Protein 8KA6 (pdb70)

Radius of gyration: 19.2 Å; Cα contacts (8 Å, |Δi|>4): 353; chains: 2; bounding box: 36×62×46 Å

B-factor: mean 77.2, std 19.08, range [39.69, 149.1]

Secondary structure (DSSP, 8-state):
-HHHHHHHHHHHHH-HHHHHHHHHHHHHHHTTTT-HHHHHHHHHHHHHHHHHHHHHHHHHHSGGG--HHHHHHHHHHHS-----TT--HHHHHHHHHHHHHHHHHHHHHHHHHTT-S-HHHHHHHHHHHHHHHHHHHHHHHHH-/-HHHHHHHHHHHH-HHHHHHHHHHHHHHHGGGT-HHHHHHHHHHHHHHHHHHHHHHHHHH-GGGGG-HHHHHHHHHHHHSSS----TTS-HHHHHHHHHHHHHHHHHHHHHHHHHTT-S-HHHHHHHHHHHHHHHHHHHHHHHHHHT-

Sequence (292 aa):
KEELEKLAKELSKVWPELGKLVEEVIKLIEGRSKDPKAAVEGLIETMRRAADLLIEKVLELNPALKDPARTAALVERLLAGEIPSFLSEAGRVLAEAAVAMREAADRLRAELAAGNEDLSAAADEALAVFVEAVRRVAAALLEHEELEKLAKELSKVWPELGKLVEEVIKLIEGRSKDPKAAVEGLIETMRRAADLLIEKVLELNPALKDDPARTAALVERLLAGTGEIPSFLSEAGRVLAEAAVAMREAADRLRAELAAGNEDLSAAADEALAVFVEAVRRVAAALLEHHH

Foldseek 3Di:
DVLLVVLLVLCVVQPNVVSVLSVQLVVLVVCCVVPVLVSLVSLLVSLLVLLVVLLVVQCVQVVVCPVVVVVVVVLVVLLDDDDDPSRDPLSNLSSVLSNLSNVLSVQLVVCSVVVPPPNVVSVVVSVVSNSVSSVSNSVSSVVD/DLLVVLLVLCCPLPNVLSVLSVQLVVLVVCCVVPVLVSLVSLLVSLLVSLVVLQVVLCVQVVVCVVDVVVVVVVVVCCLDPNNDQDPPGDPLSSLSSVLSSLSNVLSVQLVVCSVVPVVPSVVSVVVSVVSNSVSSVSNSVSSVVVVD

Structure (mmCIF, N/CA/C/O backbone):
data_8KA6
#
_entry.id   8KA6
#
_cell.length_a   31.800
_cell.length_b   89.785
_cell.length_c   93.016
_cell.angle_alpha   90.00
_cell.angle_beta   90.00
_cell.angle_gamma   90.00
#
_symmetry.space_group_name_H-M   'P 21 21 21'
#
loop_
_entity.id
_entity.type
_entity.pdbx_description
1 polymer 'De novo design protein -NA7'
2 water water
#
loop_
_atom_site.group_PDB
_atom_site.id
_atom_site.type_symbol
_atom_site.label_atom_id
_atom_site.label_alt_id
_atom_site.label_comp_id
_atom_site.label_asym_id
_atom_site.label_entity_id
_atom_site.label_seq_id
_atom_site.pdbx_PDB_ins_code
_atom_site.Cartn_x
_atom_site.Cartn_y
_atom_site.Cartn_z
_atom_site.occupancy
_atom_site.B_iso_or_equiv
_atom_site.auth_seq_id
_atom_site.auth_comp_id
_atom_site.auth_asym_id
_atom_site.auth_atom_id
_atom_site.pdbx_PDB_model_num
ATOM 1 N N . LYS A 1 2 ? -11.973 -16.236 -3.218 1.00 86.59 1 LYS A N 1
ATOM 2 C CA . LYS A 1 2 ? -13.426 -16.197 -3.097 1.00 87.41 1 LYS A CA 1
ATOM 3 C C . LYS A 1 2 ? -13.986 -17.560 -2.709 1.00 87.72 1 LYS A C 1
ATOM 4 O O . LYS A 1 2 ? -14.630 -17.702 -1.669 1.00 88.95 1 LYS A O 1
ATOM 10 N N . GLU A 1 3 ? -13.745 -18.562 -3.558 1.00 91.66 2 GLU A N 1
ATOM 11 C CA . GLU A 1 3 ? -14.208 -19.911 -3.250 1.00 89.66 2 GLU A CA 1
ATOM 12 C C . GLU A 1 3 ? -13.503 -20.467 -2.020 1.00 94.42 2 GLU A C 1
ATOM 13 O O . GLU A 1 3 ? -14.100 -21.219 -1.241 1.00 84.87 2 GLU A O 1
ATOM 15 N N . GLU A 1 4 ? -12.232 -20.104 -1.825 1.00 104.43 3 GLU A N 1
ATOM 16 C CA . GLU A 1 4 ? -11.504 -20.568 -0.649 1.00 94.91 3 GLU A CA 1
ATOM 17 C C . GLU A 1 4 ? -12.016 -19.888 0.616 1.00 87.14 3 GLU A C 1
ATOM 18 O O . GLU A 1 4 ? -12.082 -20.513 1.681 1.00 91.52 3 GLU A O 1
ATOM 24 N N . LEU A 1 5 ? -12.388 -18.608 0.517 1.00 85.42 4 LEU A N 1
ATOM 25 C CA . LEU A 1 5 ? -12.898 -17.894 1.684 1.00 83.80 4 LEU A CA 1
ATOM 26 C C . LEU A 1 5 ? -14.256 -18.434 2.116 1.00 85.93 4 LEU A C 1
ATOM 27 O O . LEU A 1 5 ? -14.532 -18.540 3.317 1.00 81.22 4 LEU A O 1
ATOM 32 N N . GLU A 1 6 ? -15.118 -18.778 1.156 1.00 83.56 5 GLU A N 1
ATOM 33 C CA . GLU A 1 6 ? -16.402 -19.376 1.507 1.00 86.14 5 GLU A CA 1
ATOM 34 C C . GLU A 1 6 ? -16.220 -20.724 2.189 1.00 86.16 5 GLU A C 1
ATOM 35 O O . GLU A 1 6 ? -17.018 -21.095 3.057 1.00 84.91 5 GLU A O 1
ATOM 41 N N . LYS A 1 7 ? -15.175 -21.465 1.815 1.00 85.66 6 LYS A N 1
ATOM 42 C CA . LYS A 1 7 ? -14.893 -22.734 2.477 1.00 86.76 6 LYS A CA 1
ATOM 43 C C . LYS A 1 7 ? -14.366 -22.509 3.888 1.00 86.78 6 LYS A C 1
ATOM 44 O O . LYS A 1 7 ? -14.702 -23.259 4.811 1.00 87.04 6 LYS A O 1
ATOM 50 N N . LEU A 1 8 ? -13.540 -21.477 4.074 1.00 86.57 7 LEU A N 1
ATOM 51 C CA . LEU A 1 8 ? -12.983 -21.200 5.394 1.00 84.60 7 LEU A CA 1
ATOM 52 C C . LEU A 1 8 ? -14.049 -20.679 6.348 1.00 87.14 7 LEU A C 1
ATOM 53 O O . LEU A 1 8 ? -14.022 -20.988 7.546 1.00 89.62 7 LEU A O 1
ATOM 58 N N . ALA A 1 9 ? -14.992 -19.884 5.838 1.00 88.24 8 ALA A N 1
ATOM 59 C CA . ALA A 1 9 ? -16.043 -19.344 6.693 1.00 88.22 8 ALA A CA 1
ATOM 60 C C . ALA A 1 9 ? -16.935 -20.445 7.248 1.00 92.27 8 ALA A C 1
ATOM 61 O O . ALA A 1 9 ? -17.451 -20.321 8.365 1.00 92.42 8 ALA A O 1
ATOM 63 N N . LYS A 1 10 ? -17.130 -21.527 6.491 1.00 89.58 9 LYS A N 1
ATOM 64 C CA . LYS A 1 10 ? -17.922 -22.641 7.000 1.00 89.79 9 LYS A CA 1
ATOM 65 C C . LYS A 1 10 ? -17.168 -23.396 8.088 1.00 90.21 9 LYS A C 1
ATOM 66 O O . LYS A 1 10 ? -17.770 -23.855 9.065 1.00 90.70 9 LYS A O 1
ATOM 68 N N . GLU A 1 11 ? -15.848 -23.529 7.936 1.00 87.24 10 GLU A N 1
ATOM 69 C CA . GLU A 1 11 ? -15.046 -24.195 8.957 1.00 89.58 10 GLU A CA 1
ATOM 70 C C . GLU A 1 11 ? -14.953 -23.353 10.223 1.00 91.68 10 GLU A C 1
ATOM 71 O O . GLU A 1 11 ? -15.057 -23.881 11.337 1.00 87.63 10 GLU A O 1
ATOM 77 N N . LEU A 1 12 ? -14.750 -22.043 10.073 1.00 89.52 11 LEU A N 1
ATOM 78 C CA . LEU A 1 12 ? -14.645 -21.168 11.233 1.00 85.24 11 LEU A CA 1
ATOM 79 C C . LEU A 1 12 ? -15.973 -21.001 11.954 1.00 86.86 11 LEU A C 1
ATOM 80 O O . LEU A 1 12 ? -15.977 -20.639 13.134 1.00 86.36 11 LEU A O 1
ATOM 85 N N . SER A 1 13 ? -17.097 -21.260 11.280 1.00 87.74 12 SER A N 1
ATOM 86 C CA . SER A 1 13 ? -18.396 -21.115 11.930 1.00 92.05 12 SER A CA 1
ATOM 87 C C . SER A 1 13 ? -18.529 -22.036 13.137 1.00 96.56 12 SER A C 1
ATOM 88 O O . SER A 1 13 ? -19.278 -21.728 14.072 1.00 96.52 12 SER A O 1
ATOM 90 N N . LYS A 1 14 ? -17.811 -23.161 13.143 1.00 104.71 13 LYS A N 1
ATOM 91 C CA . LYS A 1 14 ? -17.801 -24.074 14.277 1.00 97.58 13 LYS A CA 1
ATOM 92 C C . LYS A 1 14 ? -16.507 -24.035 15.076 1.00 97.99 13 LYS A C 1
ATOM 93 O O . LYS A 1 14 ? -16.474 -24.563 16.192 1.00 105.04 13 LYS A O 1
ATOM 99 N N . VAL A 1 15 ? -15.449 -23.433 14.543 1.00 93.86 14 VAL A N 1
ATOM 100 C CA . VAL A 1 15 ? -14.150 -23.384 15.208 1.00 90.89 14 VAL A CA 1
ATOM 101 C C . VAL A 1 15 ? -13.916 -22.035 15.874 1.00 87.25 14 VAL A C 1
ATOM 102 O O . VAL A 1 15 ? -13.505 -21.968 17.033 1.00 89.31 14 VAL A O 1
ATOM 106 N N . TRP A 1 16 ? -14.172 -20.948 15.151 1.00 84.33 15 TRP A N 1
ATOM 107 C CA . TRP A 1 16 ? -13.996 -19.595 15.681 1.00 79.09 15 TRP A CA 1
ATOM 108 C C . TRP A 1 16 ? -14.970 -18.675 14.964 1.00 77.74 15 TRP A C 1
ATOM 109 O O . TRP A 1 16 ? -14.602 -17.950 14.030 1.00 73.15 15 TRP A O 1
ATOM 120 N N . PRO A 1 17 ? -16.243 -18.688 15.370 1.00 77.73 16 PRO A N 1
ATOM 121 C CA . PRO A 1 17 ? -17.266 -17.917 14.643 1.00 76.91 16 PRO A CA 1
ATOM 122 C C . PRO A 1 17 ? -17.016 -16.420 14.610 1.00 73.66 16 PRO A C 1
ATOM 123 O O . PRO A 1 17 ? -17.527 -15.749 13.706 1.00 71.51 16 PRO A O 1
ATOM 127 N N . GLU A 1 18 ? -16.264 -15.866 15.564 1.00 73.20 17 GLU A N 1
ATOM 128 C CA . GLU A 1 18 ? -15.929 -14.446 15.491 1.00 69.39 17 GLU A CA 1
ATOM 129 C C . GLU A 1 18 ? -15.072 -14.157 14.265 1.00 70.81 17 GLU A C 1
ATOM 130 O O . GLU A 1 18 ? -15.326 -13.200 13.524 1.00 68.41 17 GLU A O 1
ATOM 136 N N . LEU A 1 19 ? -14.052 -14.986 14.029 1.00 70.36 18 LEU A N 1
ATOM 137 C CA . LEU A 1 19 ? -13.226 -14.818 12.839 1.00 67.50 18 LEU A CA 1
ATOM 138 C C . LEU A 1 19 ? -13.981 -15.210 11.576 1.00 69.72 18 LEU A C 1
ATOM 139 O O . LEU A 1 19 ? -13.725 -14.649 10.504 1.00 68.44 18 LEU A O 1
ATOM 144 N N . GLY A 1 20 ? -14.914 -16.159 11.680 1.00 71.04 19 GLY A N 1
ATOM 145 C CA . GLY A 1 20 ? -15.704 -16.536 10.520 1.00 74.56 19 GLY A CA 1
ATOM 146 C C . GLY A 1 20 ? -16.557 -15.396 9.998 1.00 76.85 19 GLY A C 1
ATOM 147 O O . GLY A 1 20 ? -16.752 -15.257 8.788 1.00 76.31 19 GLY A O 1
ATOM 148 N N . LYS A 1 21 ? -17.076 -14.562 10.903 1.00 73.39 20 LYS A N 1
ATOM 149 C CA . LYS A 1 21 ? -17.838 -13.395 10.474 1.00 74.57 20 LYS A CA 1
ATOM 150 C C . LYS A 1 21 ? -16.951 -12.377 9.771 1.00 77.76 20 LYS A C 1
ATOM 151 O O . LYS A 1 21 ? -17.424 -11.643 8.896 1.00 81.21 20 LYS A O 1
ATOM 153 N N . LEU A 1 22 ? -15.667 -12.317 10.136 1.00 72.22 21 LEU A N 1
ATOM 154 C CA . LEU A 1 22 ? -14.741 -11.434 9.434 1.00 71.75 21 LEU A CA 1
ATOM 155 C C . LEU A 1 22 ? -14.438 -11.955 8.035 1.00 70.39 21 LEU A C 1
ATOM 156 O O . LEU A 1 22 ? -14.269 -11.167 7.097 1.00 68.06 21 LEU A O 1
ATOM 161 N N . VAL A 1 23 ? -14.357 -13.278 7.876 1.00 72.10 22 VAL A N 1
ATOM 162 C CA . VAL A 1 23 ? -14.180 -13.853 6.546 1.00 71.98 22 VAL A CA 1
ATOM 163 C C . VAL A 1 23 ? -15.388 -13.540 5.673 1.00 75.80 22 VAL A C 1
ATOM 164 O O . VAL A 1 23 ? -15.251 -13.219 4.487 1.00 74.20 22 VAL A O 1
ATOM 168 N N . GLU A 1 24 ? -16.590 -13.613 6.252 1.00 75.90 23 GLU A N 1
ATOM 169 C CA . GLU A 1 24 ? -17.795 -13.260 5.507 1.00 78.61 23 GLU A CA 1
ATOM 170 C C . GLU A 1 24 ? -17.822 -11.779 5.151 1.00 73.63 23 GLU A C 1
ATOM 171 O O . GLU A 1 24 ? -18.426 -11.398 4.143 1.00 74.86 23 GLU A O 1
ATOM 177 N N . GLU A 1 25 ? -17.180 -10.932 5.962 1.00 74.03 24 GLU A N 1
ATOM 178 C CA . GLU A 1 25 ? -17.077 -9.517 5.619 1.00 71.82 24 GLU A CA 1
ATOM 179 C C . GLU A 1 25 ? -16.248 -9.317 4.358 1.00 69.58 24 GLU A C 1
ATOM 180 O O . GLU A 1 25 ? -16.615 -8.526 3.482 1.00 69.40 24 GLU A O 1
ATOM 186 N N . VAL A 1 26 ? -15.121 -10.026 4.250 1.00 69.29 25 VAL A N 1
ATOM 187 C CA . VAL A 1 26 ? -14.284 -9.919 3.060 1.00 70.28 25 VAL A CA 1
ATOM 188 C C . VAL A 1 26 ? -15.014 -10.472 1.842 1.00 71.86 25 VAL A C 1
ATOM 189 O O . VAL A 1 26 ? -14.882 -9.948 0.730 1.00 72.35 25 VAL A O 1
ATOM 193 N N . ILE A 1 27 ? -15.799 -11.535 2.033 1.00 71.53 26 ILE A N 1
ATOM 194 C CA . ILE A 1 27 ? -16.579 -12.095 0.933 1.00 73.71 26 ILE A CA 1
ATOM 195 C C . ILE A 1 27 ? -17.601 -11.080 0.435 1.00 72.28 26 ILE A C 1
ATOM 196 O O . ILE A 1 27 ? -17.841 -10.958 -0.772 1.00 77.40 26 ILE A O 1
ATOM 201 N N . LYS A 1 28 ? -18.208 -10.326 1.356 1.00 71.53 27 LYS A N 1
ATOM 202 C CA . LYS A 1 28 ? -19.144 -9.280 0.955 1.00 74.63 27 LYS A CA 1
ATOM 203 C C . LYS A 1 28 ? -18.436 -8.170 0.187 1.00 74.68 27 LYS A C 1
ATOM 204 O O . LYS A 1 28 ? -18.970 -7.652 -0.801 1.00 74.52 27 LYS A O 1
ATOM 210 N N . LEU A 1 29 ? -17.236 -7.787 0.632 1.00 74.44 28 LEU A N 1
ATOM 211 C CA . LEU A 1 29 ? -16.482 -6.749 -0.064 1.00 74.04 28 LEU A CA 1
ATOM 212 C C . LEU A 1 29 ? -16.101 -7.196 -1.468 1.00 75.76 28 LEU A C 1
ATOM 213 O O . LEU A 1 29 ? -16.094 -6.390 -2.405 1.00 78.12 28 LEU A O 1
ATOM 218 N N . ILE A 1 30 ? -15.778 -8.479 -1.629 1.00 74.50 29 ILE A N 1
ATOM 219 C CA . ILE A 1 30 ? -15.474 -9.014 -2.952 1.00 75.92 29 ILE A CA 1
ATOM 220 C C . ILE A 1 30 ? -16.736 -9.079 -3.804 1.00 78.15 29 ILE A C 1
ATOM 221 O O . ILE A 1 30 ? -16.705 -8.795 -5.007 1.00 78.01 29 ILE A O 1
ATOM 226 N N . GLU A 1 31 ? -17.870 -9.435 -3.192 1.00 76.51 30 GLU A N 1
ATOM 227 C CA . GLU A 1 31 ? -19.114 -9.559 -3.946 1.00 76.24 30 GLU A CA 1
ATOM 228 C C . GLU A 1 31 ? -19.591 -8.217 -4.490 1.00 78.99 30 GLU A C 1
ATOM 229 O O . GLU A 1 31 ? -20.286 -8.180 -5.512 1.00 87.17 30 GLU A O 1
ATOM 231 N N . GLY A 1 32 ? -19.235 -7.115 -3.832 1.00 79.85 31 GLY A N 1
ATOM 232 C CA . GLY A 1 32 ? -19.602 -5.795 -4.309 1.00 83.74 31 GLY A CA 1
ATOM 233 C C . GLY A 1 32 ? -18.414 -5.014 -4.834 1.00 85.85 31 GLY A C 1
ATOM 234 O O . GLY A 1 32 ? -18.435 -3.780 -4.874 1.00 89.59 31 GLY A O 1
ATOM 235 N N . ARG A 1 33 ? -17.369 -5.737 -5.244 1.00 84.11 32 ARG A N 1
ATOM 236 C CA . ARG A 1 33 ? -16.147 -5.091 -5.714 1.00 87.79 32 ARG A CA 1
ATOM 237 C C . ARG A 1 33 ? -16.388 -4.306 -6.997 1.00 93.60 32 ARG A C 1
ATOM 238 O O . ARG A 1 33 ? -15.827 -3.220 -7.184 1.00 94.27 32 ARG A O 1
ATOM 246 N N . SER A 1 34 ? -17.223 -4.839 -7.892 1.00 92.61 33 SER A N 1
ATOM 247 C CA . SER A 1 34 ? -17.442 -4.194 -9.182 1.00 97.06 33 SER A CA 1
ATOM 248 C C . SER A 1 34 ? -18.205 -2.882 -9.041 1.00 101.31 33 SER A C 1
ATOM 249 O O . SER A 1 34 ? -18.064 -1.993 -9.887 1.00 103.61 33 SER A O 1
ATOM 252 N N . LYS A 1 35 ? -19.016 -2.745 -7.989 1.00 109.73 34 LYS A N 1
ATOM 253 C CA . LYS A 1 35 ? -19.756 -1.504 -7.783 1.00 104.71 34 LYS A CA 1
ATOM 254 C C . LYS A 1 35 ? -18.815 -0.345 -7.477 1.00 107.86 34 LYS A C 1
ATOM 255 O O . LYS A 1 35 ? -18.997 0.764 -7.991 1.00 114.47 34 LYS A O 1
ATOM 257 N N . ASP A 1 36 ? -17.808 -0.584 -6.642 1.00 99.60 35 ASP A N 1
ATOM 258 C CA . ASP A 1 36 ? -16.814 0.425 -6.304 1.00 94.58 35 ASP A CA 1
ATOM 259 C C . ASP A 1 36 ? -15.547 -0.270 -5.821 1.00 91.47 35 ASP A C 1
ATOM 260 O O . ASP A 1 36 ? -15.487 -0.726 -4.672 1.00 87.20 35 ASP A O 1
ATOM 265 N N . PRO A 1 37 ? -14.514 -0.366 -6.663 1.00 91.28 36 PRO A N 1
ATOM 266 C CA . PRO A 1 37 ? -13.293 -1.066 -6.241 1.00 89.94 36 PRO A CA 1
ATOM 267 C C . PRO A 1 37 ? -12.452 -0.278 -5.253 1.00 83.18 36 PRO A C 1
ATOM 268 O O . PRO A 1 37 ? -11.646 -0.881 -4.535 1.00 71.71 36 PRO A O 1
ATOM 272 N N . LYS A 1 38 ? -12.613 1.044 -5.190 1.00 83.63 37 LYS A N 1
ATOM 273 C CA . LYS A 1 38 ? -11.878 1.830 -4.206 1.00 82.27 37 LYS A CA 1
ATOM 274 C C . LYS A 1 38 ? -12.461 1.639 -2.810 1.00 80.26 37 LYS A C 1
ATOM 275 O O . LYS A 1 38 ? -11.719 1.568 -1.824 1.00 77.61 37 LYS A O 1
ATOM 281 N N . ALA A 1 39 ? -13.789 1.536 -2.711 1.00 81.50 38 ALA A N 1
ATOM 282 C CA . ALA A 1 39 ? -14.414 1.257 -1.423 1.00 80.20 38 ALA A CA 1
ATOM 283 C C . ALA A 1 39 ? -14.158 -0.175 -0.973 1.00 75.51 38 ALA A C 1
ATOM 284 O O . ALA A 1 39 ? -14.088 -0.441 0.232 1.00 70.25 38 ALA A O 1
ATOM 286 N N . ALA A 1 40 ? -14.015 -1.107 -1.918 1.00 74.67 39 ALA A N 1
ATOM 287 C CA . ALA A 1 40 ? -13.713 -2.485 -1.546 1.00 75.96 39 ALA A CA 1
ATOM 288 C C . ALA A 1 40 ? -12.298 -2.607 -0.993 1.00 71.79 39 ALA A C 1
ATOM 289 O O . ALA A 1 40 ? -12.053 -3.392 -0.069 1.00 66.74 39 ALA A O 1
ATOM 291 N N . VAL A 1 41 ? -11.356 -1.838 -1.541 1.00 72.19 40 VAL A N 1
ATOM 292 C CA . VAL A 1 41 ? -9.989 -1.859 -1.029 1.00 68.96 40 VAL A CA 1
ATOM 293 C C . VAL A 1 41 ? -9.938 -1.262 0.372 1.00 67.60 40 VAL A C 1
ATOM 294 O O . VAL A 1 41 ? -9.313 -1.822 1.280 1.00 58.05 40 VAL A O 1
ATOM 298 N N . GLU A 1 42 ? -10.600 -0.118 0.569 1.00 65.77 41 GLU A N 1
ATOM 299 C CA . GLU A 1 42 ? -10.635 0.495 1.894 1.00 68.19 41 GLU A CA 1
ATOM 300 C C . GLU A 1 42 ? -11.318 -0.417 2.904 1.00 64.55 41 GLU A C 1
ATOM 301 O O . GLU A 1 42 ? -10.870 -0.532 4.051 1.00 63.61 41 GLU A O 1
ATOM 307 N N . GLY A 1 43 ? -12.406 -1.075 2.497 1.00 61.32 42 GLY A N 1
ATOM 308 C CA . GLY A 1 43 ? -13.069 -2.010 3.388 1.00 64.82 42 GLY A CA 1
ATOM 309 C C . GLY A 1 43 ? -12.219 -3.219 3.717 1.00 63.97 42 GLY A C 1
ATOM 310 O O . GLY A 1 43 ? -12.306 -3.761 4.822 1.00 57.96 42 GLY A O 1
ATOM 311 N N . LEU A 1 44 ? -11.391 -3.660 2.768 1.00 60.90 43 LEU A N 1
ATOM 312 C CA . LEU A 1 44 ? -10.497 -4.782 3.032 1.00 61.22 43 LEU A CA 1
ATOM 313 C C . LEU A 1 44 ? -9.403 -4.392 4.017 1.00 54.97 43 LEU A C 1
ATOM 314 O O . LEU A 1 44 ? -8.999 -5.202 4.859 1.00 51.39 43 LEU A O 1
ATOM 319 N N . ILE A 1 45 ? -8.915 -3.153 3.928 1.00 52.09 44 ILE A N 1
ATOM 320 C CA . ILE A 1 45 ? -7.906 -2.677 4.870 1.00 59.38 44 ILE A CA 1
ATOM 321 C C . ILE A 1 45 ? -8.475 -2.639 6.283 1.00 53.80 44 ILE A C 1
ATOM 322 O O . ILE A 1 45 ? -7.803 -3.020 7.249 1.00 56.35 44 ILE A O 1
ATOM 327 N N . GLU A 1 46 ? -9.722 -2.185 6.425 1.00 54.10 45 GLU A N 1
ATOM 328 C CA . GLU A 1 46 ? -10.354 -2.146 7.740 1.00 60.28 45 GLU A CA 1
ATOM 329 C C . GLU A 1 46 ? -10.511 -3.548 8.314 1.00 61.12 45 GLU A C 1
ATOM 330 O O . GLU A 1 46 ? -10.208 -3.789 9.489 1.00 55.46 45 GLU A O 1
ATOM 336 N N . THR A 1 47 ? -10.984 -4.490 7.495 1.00 56.12 46 THR A N 1
ATOM 337 C CA . THR A 1 47 ? -11.268 -5.829 8.001 1.00 57.40 46 THR A CA 1
ATOM 338 C C . THR A 1 47 ? -9.987 -6.558 8.391 1.00 56.24 46 THR A C 1
ATOM 339 O O . THR A 1 47 ? -9.946 -7.238 9.423 1.00 56.37 46 THR A O 1
ATOM 343 N N . MET A 1 48 ? -8.927 -6.421 7.589 1.00 51.13 47 MET A N 1
ATOM 344 C CA . MET A 1 48 ? -7.671 -7.087 7.919 1.00 54.03 47 MET A CA 1
ATOM 345 C C . MET A 1 48 ? -7.048 -6.514 9.186 1.00 51.94 47 MET A C 1
ATOM 346 O O . MET A 1 48 ? -6.406 -7.248 9.947 1.00 53.91 47 MET A O 1
ATOM 351 N N . ARG A 1 49 ? -7.219 -5.213 9.428 1.00 50.90 48 ARG A N 1
ATOM 352 C CA . ARG A 1 49 ? -6.750 -4.633 10.682 1.00 55.94 48 ARG A CA 1
ATOM 353 C C . ARG A 1 49 ? -7.529 -5.197 11.863 1.00 55.64 48 ARG A C 1
ATOM 354 O O . ARG A 1 49 ? -6.939 -5.607 12.870 1.00 58.71 48 ARG A O 1
ATOM 362 N N . ARG A 1 50 ? -8.860 -5.231 11.754 1.00 55.92 49 ARG A N 1
ATOM 363 C CA . ARG A 1 50 ? -9.673 -5.800 12.823 1.00 59.14 49 ARG A CA 1
ATOM 364 C C . ARG A 1 50 ? -9.437 -7.297 12.971 1.00 61.17 49 ARG A C 1
ATOM 365 O O . ARG A 1 50 ? -9.535 -7.830 14.083 1.00 60.46 49 ARG A O 1
ATOM 373 N N . ALA A 1 51 ? -9.119 -7.989 11.875 1.00 54.67 50 ALA A N 1
ATOM 374 C CA . ALA A 1 51 ? -8.793 -9.407 11.976 1.00 58.06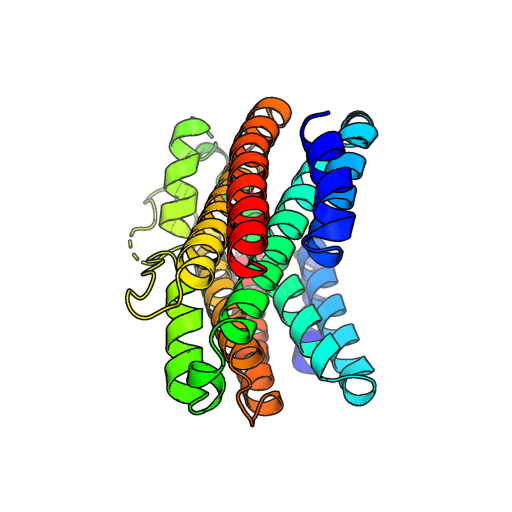 50 ALA A CA 1
ATOM 375 C C . ALA A 1 51 ? -7.473 -9.615 12.707 1.00 56.29 50 ALA A C 1
ATOM 376 O O . ALA A 1 51 ? -7.344 -10.544 13.513 1.00 54.04 50 ALA A O 1
ATOM 378 N N . ALA A 1 52 ? -6.484 -8.759 12.443 1.00 50.64 51 ALA A N 1
ATOM 379 C CA . ALA A 1 52 ? -5.214 -8.860 13.154 1.00 59.11 51 ALA A CA 1
ATOM 380 C C . ALA A 1 52 ? -5.385 -8.539 14.633 1.00 56.73 51 ALA A C 1
ATOM 381 O O . ALA A 1 52 ? -4.750 -9.166 15.489 1.00 60.82 51 ALA A O 1
ATOM 383 N N . ASP A 1 53 ? -6.241 -7.564 14.953 1.00 57.69 52 ASP A N 1
ATOM 384 C CA . ASP A 1 53 ? -6.538 -7.271 16.352 1.00 62.27 52 ASP A CA 1
ATOM 385 C C . ASP A 1 53 ? -7.267 -8.433 17.014 1.00 64.08 52 ASP A C 1
ATOM 386 O O . ASP A 1 53 ? -7.005 -8.754 18.179 1.00 55.71 52 ASP A O 1
ATOM 391 N N . LEU A 1 54 ? -8.184 -9.076 16.288 1.00 60.42 53 LEU A N 1
ATOM 392 C CA . LEU A 1 54 ? -8.891 -10.222 16.847 1.00 63.73 53 LEU A CA 1
ATOM 393 C C . LEU A 1 54 ? -7.947 -11.393 17.088 1.00 64.91 53 LEU A C 1
ATOM 394 O O . LEU A 1 54 ? -8.132 -12.151 18.048 1.00 66.62 53 LEU A O 1
ATOM 399 N N . LEU A 1 55 ? -6.930 -11.552 16.236 1.00 61.57 54 LEU A N 1
ATOM 400 C CA . LEU A 1 55 ? -5.977 -12.643 16.410 1.00 62.51 54 LEU A CA 1
ATOM 401 C C . LEU A 1 55 ? -5.120 -12.438 17.653 1.00 65.00 54 LEU A C 1
ATOM 402 O O . LEU A 1 55 ? -4.887 -13.385 18.413 1.00 66.28 54 LEU A O 1
ATOM 407 N N . ILE A 1 56 ? -4.640 -11.211 17.874 1.00 60.97 55 ILE A N 1
ATOM 408 C CA . ILE A 1 56 ? -3.839 -10.922 19.063 1.00 68.16 55 ILE A CA 1
ATOM 409 C C . ILE A 1 56 ? -4.655 -11.166 20.325 1.00 69.50 55 ILE A C 1
ATOM 410 O O . ILE A 1 56 ? -4.151 -11.714 21.314 1.00 69.33 55 ILE A O 1
ATOM 415 N N . GLU A 1 57 ? -5.929 -10.770 20.308 1.00 70.42 56 GLU A N 1
ATOM 416 C CA . GLU A 1 57 ? -6.800 -10.997 21.457 1.00 74.42 56 GLU A CA 1
ATOM 417 C C . GLU A 1 57 ? -6.930 -12.483 21.767 1.00 72.78 56 GLU A C 1
ATOM 418 O O . GLU A 1 57 ? -6.953 -12.882 22.938 1.00 73.64 56 GLU A O 1
ATOM 424 N N . LYS A 1 58 ? -7.013 -13.320 20.730 1.00 69.68 57 LYS A N 1
ATOM 425 C CA . LYS A 1 58 ? -7.150 -14.756 20.949 1.00 68.98 57 LYS A CA 1
ATOM 426 C C . LYS A 1 58 ? -5.864 -15.368 21.489 1.00 68.59 57 LYS A C 1
ATOM 427 O O . LYS A 1 58 ? -5.916 -16.352 22.236 1.00 69.19 57 LYS A O 1
ATOM 433 N N . VAL A 1 59 ? -4.709 -14.808 21.122 1.00 66.84 58 VAL A N 1
ATOM 434 C CA . VAL A 1 59 ? -3.439 -15.305 21.645 1.00 66.18 58 VAL A CA 1
ATOM 435 C C . VAL A 1 59 ? -3.374 -15.099 23.153 1.00 73.19 58 VAL A C 1
ATOM 436 O O . VAL A 1 59 ? -2.980 -15.997 23.906 1.00 72.94 58 VAL A O 1
ATOM 440 N N . LEU A 1 60 ? -3.764 -13.909 23.615 1.00 71.33 59 LEU A N 1
ATOM 441 C CA . LEU A 1 60 ? -3.787 -13.644 25.049 1.00 75.88 59 LEU A CA 1
ATOM 442 C C . LEU A 1 60 ? -4.838 -14.489 25.757 1.00 77.38 59 LEU A C 1
ATOM 443 O O . LEU A 1 60 ? -4.642 -14.880 26.913 1.00 76.54 59 LEU A O 1
ATOM 448 N N . GLU A 1 61 ? -5.952 -14.783 25.082 1.00 73.23 60 GLU A N 1
ATOM 449 C CA . GLU A 1 61 ? -6.974 -15.636 25.681 1.00 76.37 60 GLU A CA 1
ATOM 450 C C . GLU A 1 61 ? -6.487 -17.075 25.805 1.00 77.83 60 GLU A C 1
ATOM 451 O O . GLU A 1 61 ? -6.727 -17.731 26.824 1.00 82.62 60 GLU A O 1
ATOM 457 N N . LEU A 1 62 ? -5.799 -17.581 24.778 1.00 72.46 61 LEU A N 1
ATOM 458 C CA . LEU A 1 62 ? -5.238 -18.926 24.826 1.00 75.59 61 LEU A CA 1
ATOM 459 C C . LEU A 1 62 ? -4.046 -19.033 25.767 1.00 74.21 61 LEU A C 1
ATOM 460 O O . LEU A 1 62 ? -3.620 -20.152 26.072 1.00 76.73 61 LEU A O 1
ATOM 465 N N . ASN A 1 63 ? -3.500 -17.910 26.225 1.00 75.74 62 ASN A N 1
ATOM 466 C CA . ASN A 1 63 ? -2.409 -17.885 27.198 1.00 80.74 62 ASN A CA 1
ATOM 467 C C . ASN A 1 63 ? -2.814 -16.976 28.350 1.00 85.40 62 ASN A C 1
ATOM 468 O O . ASN A 1 63 ? -2.324 -15.846 28.474 1.00 85.62 62 ASN A O 1
ATOM 473 N N . PRO A 1 64 ? -3.717 -17.442 29.219 1.00 82.72 63 PRO A N 1
ATOM 474 C CA . PRO A 1 64 ? -4.269 -16.546 30.251 1.00 91.94 63 PRO A CA 1
ATOM 475 C C . PRO A 1 64 ? -3.237 -16.057 31.251 1.00 96.50 63 PRO A C 1
ATOM 476 O O . PRO A 1 64 ? -3.312 -14.906 31.698 1.00 98.72 63 PRO A O 1
ATOM 480 N N . ALA A 1 65 ? -2.270 -16.901 31.618 1.00 100.46 64 ALA A N 1
ATOM 481 C CA . ALA A 1 65 ? -1.286 -16.505 32.618 1.00 101.00 64 ALA A CA 1
ATOM 482 C C . ALA A 1 65 ? -0.388 -15.377 32.131 1.00 109.29 64 ALA A C 1
ATOM 483 O O . ALA A 1 65 ? 0.267 -14.722 32.950 1.00 111.77 64 ALA A O 1
ATOM 485 N N . LEU A 1 66 ? -0.436 -15.101 30.823 1.00 112.76 65 LEU A N 1
ATOM 486 C CA . LEU A 1 66 ? 0.358 -13.983 30.253 1.00 109.37 65 LEU A CA 1
ATOM 487 C C . LEU A 1 66 ? -0.378 -12.678 30.546 1.00 114.94 65 LEU A C 1
ATOM 488 O O . LEU A 1 66 ? 0.235 -11.604 30.396 1.00 116.10 65 LEU A O 1
ATOM 493 N N . LYS A 1 67 ? -1.640 -12.773 30.965 1.00 108.35 66 LYS A N 1
ATOM 494 C CA . LYS A 1 67 ? -2.407 -11.556 31.336 1.00 105.51 66 LYS A CA 1
ATOM 495 C C . LYS A 1 67 ? -2.292 -11.354 32.849 1.00 114.98 66 LYS A C 1
ATOM 496 O O . LYS A 1 67 ? -3.311 -11.006 33.480 1.00 111.14 66 LYS A O 1
ATOM 502 N N . ASP A 1 69 ? 0.597 -9.461 34.880 1.00 118.59 68 ASP A N 1
ATOM 503 C CA . ASP A 1 69 ? 0.913 -8.017 35.020 1.00 122.01 68 ASP A CA 1
ATOM 504 C C . ASP A 1 69 ? 0.406 -7.312 33.765 1.00 131.49 68 ASP A C 1
ATOM 505 O O . ASP A 1 69 ? 0.997 -7.531 32.694 1.00 130.31 68 ASP A O 1
ATOM 507 N N . PRO A 1 70 ? -0.650 -6.474 33.840 1.00 141.94 69 PRO A N 1
ATOM 508 C CA . PRO A 1 70 ? -1.232 -5.882 32.636 1.00 144.44 69 PRO A CA 1
ATOM 509 C C . PRO A 1 70 ? -0.319 -4.847 31.970 1.00 144.10 69 PRO A C 1
ATOM 510 O O . PRO A 1 70 ? -0.323 -4.760 30.759 1.00 136.83 69 PRO A O 1
ATOM 514 N N . ALA A 1 71 ? 0.435 -4.092 32.765 1.00 140.94 70 ALA A N 1
ATOM 515 C CA . ALA A 1 71 ? 1.279 -3.030 32.184 1.00 138.57 70 ALA A CA 1
ATOM 516 C C . ALA A 1 71 ? 2.494 -3.679 31.526 1.00 136.73 70 ALA A C 1
ATOM 517 O O . ALA A 1 71 ? 3.050 -3.094 30.581 1.00 137.00 70 ALA A O 1
ATOM 519 N N . ARG A 1 72 ? 2.895 -4.841 32.034 1.00 134.42 71 ARG A N 1
ATOM 520 C CA . ARG A 1 72 ? 4.044 -5.555 31.436 1.00 129.69 71 ARG A CA 1
ATOM 521 C C . ARG A 1 72 ? 3.595 -6.091 30.080 1.00 129.51 71 ARG A C 1
ATOM 522 O O . ARG A 1 72 ? 4.404 -6.065 29.133 1.00 123.65 71 ARG A O 1
ATOM 524 N N . THR A 1 73 ? 2.343 -6.540 30.002 1.00 128.15 72 THR A N 1
ATOM 525 C CA . THR A 1 73 ? 1.858 -7.117 28.753 1.00 127.74 72 THR A CA 1
ATOM 526 C C . THR A 1 73 ? 1.807 -6.079 27.638 1.00 123.69 72 THR A C 1
ATOM 527 O O . THR A 1 73 ? 1.927 -6.433 26.459 1.00 115.25 72 THR A O 1
ATOM 531 N N . ALA A 1 74 ? 1.668 -4.799 27.991 1.00 133.86 73 ALA A N 1
ATOM 532 C CA . ALA A 1 74 ? 1.521 -3.743 26.992 1.00 127.76 73 ALA A CA 1
ATOM 533 C C . ALA A 1 74 ? 2.680 -3.741 26.003 1.00 124.60 73 ALA A C 1
ATOM 534 O O . ALA A 1 74 ? 2.482 -3.895 24.793 1.00 115.97 73 ALA A O 1
ATOM 536 N N . ALA A 1 75 ? 3.905 -3.567 26.504 1.00 118.92 74 ALA A N 1
ATOM 537 C CA . ALA A 1 75 ? 5.070 -3.577 25.627 1.00 113.33 74 ALA A CA 1
ATOM 538 C C . ALA A 1 75 ? 5.326 -4.949 25.018 1.00 111.88 74 ALA A C 1
ATOM 539 O O . ALA A 1 75 ? 6.049 -5.046 24.020 1.00 111.73 74 ALA A O 1
ATOM 541 N N . LEU A 1 76 ? 4.752 -6.006 25.593 1.00 113.00 75 LEU A N 1
ATOM 542 C CA . LEU A 1 76 ? 4.951 -7.344 25.049 1.00 108.53 75 LEU A CA 1
ATOM 543 C C . LEU A 1 76 ? 4.073 -7.581 23.826 1.00 108.34 75 LEU A C 1
ATOM 544 O O . LEU A 1 76 ? 4.502 -8.236 22.869 1.00 104.46 75 LEU A O 1
ATOM 549 N N . VAL A 1 77 ? 2.845 -7.059 23.841 1.00 107.87 76 VAL A N 1
ATOM 550 C CA . VAL A 1 77 ? 1.979 -7.165 22.671 1.00 104.94 76 VAL A CA 1
ATOM 551 C C . VAL A 1 77 ? 2.549 -6.356 21.513 1.00 106.57 76 VAL A C 1
ATOM 552 O O . VAL A 1 77 ? 2.507 -6.789 20.355 1.00 107.20 76 VAL A O 1
ATOM 556 N N . GLU A 1 78 ? 3.098 -5.174 21.806 1.00 104.84 77 GLU A N 1
ATOM 557 C CA . GLU A 1 78 ? 3.717 -4.369 20.758 1.00 107.53 77 GLU A CA 1
ATOM 558 C C . GLU A 1 78 ? 4.944 -5.065 20.180 1.00 109.84 77 GLU A C 1
ATOM 559 O O . GLU A 1 78 ? 5.211 -4.965 18.977 1.00 113.81 77 GLU A O 1
ATOM 561 N N . ARG A 1 79 ? 5.702 -5.773 21.021 1.00 107.67 78 ARG A N 1
ATOM 562 C CA . ARG A 1 79 ? 6.862 -6.506 20.527 1.00 108.81 78 ARG A CA 1
ATOM 563 C C . ARG A 1 79 ? 6.450 -7.740 19.735 1.00 111.51 78 ARG A C 1
ATOM 564 O O . ARG A 1 79 ? 7.203 -8.197 18.868 1.00 112.88 78 ARG A O 1
ATOM 566 N N . LEU A 1 80 ? 5.268 -8.290 20.017 1.00 112.01 79 LEU A N 1
ATOM 567 C CA . LEU A 1 80 ? 4.780 -9.449 19.280 1.00 109.88 79 LEU A CA 1
ATOM 568 C C . LEU A 1 80 ? 4.080 -9.066 17.984 1.00 111.01 79 LEU A C 1
ATOM 569 O O . LEU A 1 80 ? 3.895 -9.928 17.118 1.00 104.19 79 LEU A O 1
ATOM 571 N N . LEU A 1 81 ? 3.688 -7.803 17.831 1.00 114.64 80 LEU A N 1
ATOM 572 C CA . LEU A 1 81 ? 3.049 -7.321 16.614 1.00 116.97 80 LEU A CA 1
ATOM 573 C C . LEU A 1 81 ? 4.038 -6.732 15.617 1.00 118.90 80 LEU A C 1
ATOM 574 O O . LEU A 1 81 ? 3.616 -6.252 14.559 1.00 119.39 80 LEU A O 1
ATOM 579 N N . ALA A 1 82 ? 5.334 -6.755 15.922 1.00 117.95 81 ALA A N 1
ATOM 580 C CA . ALA A 1 82 ? 6.344 -6.209 15.028 1.00 119.55 81 ALA A CA 1
ATOM 581 C C . ALA A 1 82 ? 7.603 -7.057 15.120 1.00 124.69 81 ALA A C 1
ATOM 582 O O . ALA A 1 82 ? 7.995 -7.481 16.210 1.00 123.42 81 ALA A O 1
ATOM 584 N N . GLY A 1 83 ? 8.228 -7.299 13.972 1.00 122.20 82 GLY A N 1
ATOM 585 C CA . GLY A 1 83 ? 9.442 -8.092 13.917 1.00 117.38 82 GLY A CA 1
ATOM 586 C C . GLY A 1 83 ? 9.221 -9.557 14.238 1.00 112.08 82 GLY A C 1
ATOM 587 O O . GLY A 1 83 ? 8.244 -10.160 13.793 1.00 110.88 82 GLY A O 1
ATOM 588 N N . GLU A 1 86 ? 11.706 -11.782 20.763 1.00 91.14 85 GLU A N 1
ATOM 589 C CA . GLU A 1 86 ? 11.134 -12.957 20.117 1.00 94.63 85 GLU A CA 1
ATOM 590 C C . GLU A 1 86 ? 9.864 -13.412 20.828 1.00 92.94 85 GLU A C 1
ATOM 591 O O . GLU A 1 86 ? 9.344 -12.712 21.697 1.00 92.72 85 GLU A O 1
ATOM 593 N N . ILE A 1 87 ? 9.373 -14.585 20.455 1.00 89.32 86 ILE A N 1
ATOM 594 C CA . ILE A 1 87 ? 8.148 -15.114 21.067 1.00 87.43 86 ILE A CA 1
ATOM 595 C C . ILE A 1 87 ? 8.454 -15.569 22.490 1.00 90.41 86 ILE A C 1
ATOM 596 O O . ILE A 1 87 ? 9.488 -16.224 22.718 1.00 93.96 86 ILE A O 1
ATOM 598 N N . PRO A 1 88 ? 7.613 -15.243 23.471 1.00 88.15 87 PRO A N 1
ATOM 599 C CA . PRO A 1 88 ? 7.837 -15.748 24.831 1.00 85.34 87 PRO A CA 1
ATOM 600 C C . PRO A 1 88 ? 7.803 -17.268 24.865 1.00 83.06 87 PRO A C 1
ATOM 601 O O . PRO A 1 88 ? 7.064 -17.913 24.117 1.00 81.26 87 PRO A O 1
ATOM 605 N N . SER A 1 89 ? 8.621 -17.841 25.752 1.00 80.21 88 SER A N 1
ATOM 606 C CA . SER A 1 89 ? 8.774 -19.292 25.785 1.00 80.60 88 SER A CA 1
ATOM 607 C C . SER A 1 89 ? 7.508 -19.990 26.264 1.00 77.41 88 SER A C 1
ATOM 608 O O . SER A 1 89 ? 7.244 -21.129 25.864 1.00 74.89 88 SER A O 1
ATOM 611 N N . PHE A 1 90 ? 6.723 -19.337 27.118 1.00 75.62 89 PHE A N 1
ATOM 612 C CA . PHE A 1 90 ? 5.508 -19.937 27.654 1.00 74.67 89 PHE A CA 1
ATOM 613 C C . PHE A 1 90 ? 4.317 -19.822 26.711 1.00 75.24 89 PHE A C 1
ATOM 614 O O . PHE A 1 90 ? 3.223 -20.275 27.065 1.00 70.51 89 PHE A O 1
ATOM 616 N N . LEU A 1 91 ? 4.497 -19.237 25.529 1.00 74.63 90 LEU A N 1
ATOM 617 C CA . LEU A 1 91 ? 3.388 -19.064 24.600 1.00 71.91 90 LEU A CA 1
ATOM 618 C C . LEU A 1 91 ? 3.014 -20.400 23.968 1.00 72.07 90 LEU A C 1
ATOM 619 O O . LEU A 1 91 ? 3.874 -21.110 23.439 1.00 73.62 90 LEU A O 1
ATOM 624 N N . SER A 1 92 ? 1.726 -20.738 24.018 1.00 69.67 91 SER A N 1
ATOM 625 C CA . SER A 1 92 ? 1.260 -22.006 23.474 1.00 72.33 91 SER A CA 1
ATOM 626 C C . SER A 1 92 ? 1.473 -22.054 21.963 1.00 71.59 91 SER A C 1
ATOM 627 O O . SER A 1 92 ? 1.599 -21.027 21.293 1.00 62.99 91 SER A O 1
ATOM 630 N N . GLU A 1 93 ? 1.513 -23.280 21.430 1.00 78.01 92 GLU A N 1
ATOM 631 C CA . GLU A 1 93 ? 1.769 -23.464 20.003 1.00 79.04 92 GLU A CA 1
ATOM 632 C C . GLU A 1 93 ? 0.732 -22.740 19.154 1.00 79.83 92 GLU A C 1
ATOM 633 O O . GLU A 1 93 ? 1.078 -22.082 18.165 1.00 74.21 92 GLU A O 1
ATOM 639 N N . ALA A 1 94 ? -0.546 -22.844 19.527 1.00 74.32 93 ALA A N 1
ATOM 640 C CA . ALA A 1 94 ? -1.583 -22.127 18.795 1.00 70.72 93 ALA A CA 1
ATOM 641 C C . ALA A 1 94 ? -1.395 -20.620 18.901 1.00 67.01 93 ALA A C 1
ATOM 642 O O . ALA A 1 94 ? -1.716 -19.885 17.960 1.00 65.05 93 ALA A O 1
ATOM 644 N N . GLY A 1 95 ? -0.877 -20.142 20.034 1.00 68.36 94 GLY A N 1
ATOM 645 C CA . GLY A 1 95 ? -0.620 -18.721 20.177 1.00 68.48 94 GLY A CA 1
ATOM 646 C C . GLY A 1 95 ? 0.470 -18.222 19.251 1.00 65.32 94 GLY A C 1
ATOM 647 O O . GLY A 1 95 ? 0.443 -17.066 18.820 1.00 59.32 94 GLY A O 1
ATOM 648 N N . ARG A 1 96 ? 1.438 -19.081 18.927 1.00 63.28 95 ARG A N 1
ATOM 649 C CA . ARG A 1 96 ? 2.513 -18.683 18.025 1.00 68.08 95 ARG A CA 1
ATOM 650 C C . ARG A 1 96 ? 1.997 -18.504 16.603 1.00 64.50 95 ARG A C 1
ATOM 651 O O . ARG A 1 96 ? 2.331 -17.523 15.928 1.00 68.37 95 ARG A O 1
ATOM 659 N N . VAL A 1 97 ? 1.176 -19.446 16.134 1.00 63.23 96 VAL A N 1
ATOM 660 C CA . VAL A 1 97 ? 0.633 -19.360 14.782 1.00 64.66 96 VAL A CA 1
ATOM 661 C C . VAL A 1 97 ? -0.305 -18.166 14.656 1.00 63.35 96 VAL A C 1
ATOM 662 O O . VAL A 1 97 ? -0.254 -17.421 13.670 1.00 63.84 96 VAL A O 1
ATOM 666 N N . LEU A 1 98 ? -1.168 -17.958 15.652 1.00 60.88 97 LEU A N 1
ATOM 667 C CA . LEU A 1 98 ? -2.130 -16.865 15.574 1.00 62.89 97 LEU A CA 1
ATOM 668 C C . LEU A 1 98 ? -1.458 -15.506 15.722 1.00 59.27 97 LEU A C 1
ATOM 669 O O . LEU A 1 98 ? -1.940 -14.515 15.162 1.00 56.54 97 LEU A O 1
ATOM 674 N N . ALA A 1 99 ? -0.350 -15.435 16.464 1.00 60.20 98 ALA A N 1
ATOM 675 C CA . ALA A 1 99 ? 0.383 -14.177 16.565 1.00 63.33 98 ALA A CA 1
ATOM 676 C C . ALA A 1 99 ? 1.110 -13.860 15.264 1.00 60.41 98 ALA A C 1
ATOM 677 O O . ALA A 1 99 ? 1.156 -12.701 14.837 1.00 56.00 98 ALA A O 1
ATOM 679 N N . GLU A 1 100 ? 1.689 -14.879 14.624 1.00 60.68 99 GLU A N 1
ATOM 680 C CA . GLU A 1 100 ? 2.338 -14.674 13.333 1.00 63.07 99 GLU A CA 1
ATOM 681 C C . GLU A 1 100 ? 1.325 -14.277 12.267 1.00 60.59 99 GLU A C 1
ATOM 682 O O . GLU A 1 100 ? 1.611 -13.423 11.418 1.00 58.97 99 GLU A O 1
ATOM 688 N N . ALA A 1 101 ? 0.135 -14.880 12.297 1.00 58.79 100 ALA A N 1
ATOM 689 C CA . ALA A 1 101 ? -0.889 -14.534 11.319 1.00 58.79 100 ALA A CA 1
ATOM 690 C C . ALA A 1 101 ? -1.369 -13.100 11.498 1.00 60.35 100 ALA A C 1
ATOM 691 O O . ALA A 1 101 ? -1.712 -12.435 10.514 1.00 56.06 100 ALA A O 1
ATOM 693 N N . ALA A 1 102 ? -1.400 -12.609 12.740 1.00 55.12 101 ALA A N 1
ATOM 694 C CA . ALA A 1 102 ? -1.799 -11.227 12.978 1.00 58.44 101 ALA A CA 1
ATOM 695 C C . ALA A 1 102 ? -0.783 -10.254 12.396 1.00 58.39 101 ALA A C 1
ATOM 696 O O . ALA A 1 102 ? -1.155 -9.204 11.859 1.00 55.20 101 ALA A O 1
ATOM 698 N N . VAL A 1 103 ? 0.505 -10.586 12.497 1.00 59.10 102 VAL A N 1
ATOM 699 C CA . VAL A 1 103 ? 1.542 -9.727 11.936 1.00 60.85 102 VAL A CA 1
ATOM 700 C C . VAL A 1 103 ? 1.444 -9.695 10.416 1.00 58.95 102 VAL A C 1
ATOM 701 O O . VAL A 1 103 ? 1.568 -8.632 9.794 1.00 57.03 102 VAL A O 1
ATOM 705 N N . ALA A 1 104 ? 1.206 -10.853 9.794 1.00 58.95 103 ALA A N 1
ATOM 706 C CA . ALA A 1 104 ? 1.123 -10.910 8.338 1.00 56.45 103 ALA A CA 1
ATOM 707 C C . ALA A 1 104 ? -0.065 -10.111 7.817 1.00 54.49 103 ALA A C 1
ATOM 708 O O . ALA A 1 104 ? 0.041 -9.428 6.791 1.00 58.31 103 ALA A O 1
ATOM 710 N N . MET A 1 105 ? -1.205 -10.182 8.508 1.00 54.43 104 MET A N 1
ATOM 711 C CA . MET A 1 105 ? -2.365 -9.401 8.089 1.00 52.35 104 MET A CA 1
ATOM 712 C C . MET A 1 105 ? -2.113 -7.908 8.256 1.00 57.81 104 MET A C 1
ATOM 713 O O . MET A 1 105 ? -2.550 -7.103 7.426 1.00 54.18 104 MET A O 1
ATOM 718 N N . ARG A 1 106 ? -1.413 -7.521 9.324 1.00 56.92 105 ARG A N 1
ATOM 719 C CA . ARG A 1 106 ? -1.139 -6.107 9.560 1.00 57.60 105 ARG A CA 1
ATOM 720 C C . ARG A 1 106 ? -0.204 -5.544 8.498 1.00 55.03 105 ARG A C 1
ATOM 721 O O . ARG A 1 106 ? -0.441 -4.454 7.963 1.00 55.69 105 ARG A O 1
ATOM 729 N N . GLU A 1 107 ? 0.870 -6.271 8.183 1.00 52.05 106 GLU A N 1
ATOM 730 C CA . GLU A 1 107 ? 1.798 -5.805 7.158 1.00 60.44 106 GLU A CA 1
ATOM 731 C C . GLU A 1 107 ? 1.128 -5.760 5.792 1.00 55.80 106 GLU A C 1
ATOM 732 O O . GLU A 1 107 ? 1.373 -4.841 5.003 1.00 58.33 106 GLU A O 1
ATOM 738 N N . ALA A 1 108 ? 0.274 -6.743 5.497 1.00 55.60 107 ALA A N 1
ATOM 739 C CA . ALA A 1 108 ? -0.428 -6.747 4.218 1.00 57.47 107 ALA A CA 1
ATOM 740 C C . ALA A 1 108 ? -1.421 -5.596 4.132 1.00 58.59 107 ALA A C 1
ATOM 741 O O . ALA A 1 108 ? -1.552 -4.960 3.080 1.00 55.31 107 ALA A O 1
ATOM 743 N N . ALA A 1 109 ? -2.126 -5.311 5.230 1.00 57.15 108 ALA A N 1
ATOM 744 C CA . ALA A 1 109 ? -3.064 -4.193 5.233 1.00 56.88 108 ALA A CA 1
ATOM 745 C C . ALA A 1 109 ? -2.335 -2.861 5.115 1.00 55.64 108 ALA A C 1
ATOM 746 O O . ALA A 1 109 ? -2.824 -1.936 4.456 1.00 49.78 108 ALA A O 1
ATOM 748 N N . ASP A 1 110 ? -1.164 -2.744 5.746 1.00 52.61 109 ASP A N 1
ATOM 749 C CA . ASP A 1 110 ? -0.393 -1.508 5.647 1.00 58.30 109 ASP A CA 1
ATOM 750 C C . ASP A 1 110 ? 0.158 -1.312 4.240 1.00 58.79 109 ASP A C 1
ATOM 751 O O . ASP A 1 110 ? 0.127 -0.197 3.706 1.00 57.05 109 ASP A O 1
ATOM 756 N N . ARG A 1 111 ? 0.672 -2.380 3.625 1.00 57.49 110 ARG A N 1
ATOM 757 C CA . ARG A 1 111 ? 1.159 -2.271 2.254 1.00 61.64 110 ARG A CA 1
ATOM 758 C C . ARG A 1 111 ? 0.031 -1.906 1.299 1.00 57.79 110 ARG A C 1
ATOM 759 O O . ARG A 1 111 ? 0.206 -1.059 0.416 1.00 55.01 110 ARG A O 1
ATOM 767 N N . LEU A 1 112 ? -1.139 -2.527 1.469 1.00 59.51 111 LEU A N 1
ATOM 768 C CA . LEU A 1 112 ? -2.280 -2.192 0.624 1.00 58.75 111 LEU A CA 1
ATOM 769 C C . LEU A 1 112 ? -2.702 -0.741 0.822 1.00 60.63 111 LEU A C 1
ATOM 770 O O . LEU A 1 112 ? -3.112 -0.070 -0.132 1.00 60.40 111 LEU A O 1
ATOM 775 N N . ARG A 1 113 ? -2.603 -0.240 2.055 1.00 53.93 112 ARG A N 1
ATOM 776 C CA . ARG A 1 113 ? -2.912 1.163 2.308 1.00 56.63 112 ARG A CA 1
ATOM 777 C C . ARG A 1 113 ? -1.915 2.080 1.613 1.00 57.31 112 ARG A C 1
ATOM 778 O O . ARG A 1 113 ? -2.295 3.124 1.070 1.00 51.67 112 ARG A O 1
ATOM 786 N N . ALA A 1 114 ? -0.633 1.706 1.619 1.00 57.35 113 ALA A N 1
ATOM 787 C CA . ALA A 1 114 ? 0.382 2.535 0.980 1.00 60.46 113 ALA A CA 1
ATOM 788 C C . ALA A 1 114 ? 0.199 2.569 -0.532 1.00 64.17 113 ALA A C 1
ATOM 789 O O . ALA A 1 114 ? 0.406 3.612 -1.163 1.00 63.35 113 ALA A O 1
ATOM 791 N N . GLU A 1 115 ? -0.187 1.440 -1.131 1.00 62.48 114 GLU A N 1
ATOM 792 C CA . GLU A 1 115 ? -0.409 1.413 -2.573 1.00 68.76 114 GLU A CA 1
ATOM 793 C C . GLU A 1 115 ? -1.623 2.249 -2.958 1.00 68.91 114 GLU A C 1
ATOM 794 O O . GLU A 1 115 ? -1.609 2.941 -3.982 1.00 72.82 114 GLU A O 1
ATOM 800 N N . LEU A 1 116 ? -2.682 2.202 -2.145 1.00 65.57 115 LEU A N 1
ATOM 801 C CA . LEU A 1 116 ? -3.876 2.989 -2.439 1.00 67.54 115 LEU A CA 1
ATOM 802 C C . LEU A 1 116 ? -3.619 4.479 -2.249 1.00 67.80 115 LEU A C 1
ATOM 803 O O . LEU A 1 116 ? -4.087 5.301 -3.046 1.00 67.16 115 LEU A O 1
ATOM 808 N N . ALA A 1 117 ? -2.878 4.846 -1.202 1.00 63.96 116 ALA A N 1
ATOM 809 C CA . ALA A 1 117 ? -2.623 6.257 -0.929 1.00 66.12 116 ALA A CA 1
ATOM 810 C C . ALA A 1 117 ? -1.749 6.879 -2.012 1.00 71.03 116 ALA A C 1
ATOM 811 O O . ALA A 1 117 ? -2.062 7.955 -2.534 1.00 72.33 116 ALA A O 1
ATOM 813 N N . ALA A 1 118 ? -0.652 6.211 -2.370 1.00 71.68 117 ALA A N 1
ATOM 814 C CA . ALA A 1 118 ? 0.282 6.746 -3.353 1.00 71.56 117 ALA A CA 1
ATOM 815 C C . ALA A 1 118 ? -0.290 6.794 -4.763 1.00 75.64 117 ALA A C 1
ATOM 816 O O . ALA A 1 118 ? 0.387 7.301 -5.665 1.00 79.05 117 ALA A O 1
ATOM 818 N N . GLY A 1 119 ? -1.502 6.291 -4.979 1.00 79.02 118 GLY A N 1
ATOM 819 C CA . GLY A 1 119 ? -2.065 6.271 -6.314 1.00 83.12 118 GLY A CA 1
ATOM 820 C C . GLY A 1 119 ? -1.448 5.236 -7.224 1.00 91.19 118 GLY A C 1
ATOM 821 O O . GLY A 1 119 ? -1.310 5.481 -8.427 1.00 95.58 118 GLY A O 1
ATOM 822 N N . ASN A 1 120 ? -1.063 4.083 -6.680 1.00 95.78 119 ASN A N 1
ATOM 823 C CA . ASN A 1 120 ? -0.480 3.025 -7.493 1.00 104.95 119 ASN A CA 1
ATOM 824 C C . ASN A 1 120 ? -1.497 2.533 -8.514 1.00 111.53 119 ASN A C 1
ATOM 825 O O . ASN A 1 120 ? -2.674 2.341 -8.193 1.00 111.13 119 ASN A O 1
ATOM 830 N N . GLU A 1 121 ? -1.040 2.339 -9.750 1.00 127.68 120 GLU A N 1
ATOM 831 C CA . GLU A 1 121 ? -1.923 1.994 -10.857 1.00 127.56 120 GLU A CA 1
ATOM 832 C C . GLU A 1 121 ? -2.659 0.687 -10.602 1.00 134.78 120 GLU A C 1
ATOM 833 O O . GLU A 1 121 ? -3.879 0.675 -10.421 1.00 131.27 120 GLU A O 1
ATOM 835 N N . ASP A 1 122 ? -1.924 -0.423 -10.590 1.00 115.65 121 ASP A N 1
ATOM 836 C CA . ASP A 1 122 ? -2.517 -1.747 -10.417 1.00 106.24 121 ASP A CA 1
ATOM 837 C C . ASP A 1 122 ? -2.990 -1.896 -8.976 1.00 93.57 121 ASP A C 1
ATOM 838 O O . ASP A 1 122 ? -2.364 -2.549 -8.139 1.00 88.78 121 ASP A O 1
ATOM 843 N N . LEU A 1 123 ? -4.130 -1.266 -8.687 1.00 96.67 122 LEU A N 1
ATOM 844 C CA . LEU A 1 123 ? -4.753 -1.418 -7.375 1.00 88.20 122 LEU A CA 1
ATOM 845 C C . LEU A 1 123 ? -5.422 -2.782 -7.229 1.00 82.27 122 LEU A C 1
ATOM 846 O O . LEU A 1 123 ? -5.437 -3.357 -6.132 1.00 77.15 122 LEU A O 1
ATOM 848 N N . SER A 1 124 ? -5.963 -3.324 -8.323 1.00 82.65 123 SER A N 1
ATOM 849 C CA . SER A 1 124 ? -6.576 -4.648 -8.264 1.00 77.86 123 SER A CA 1
ATOM 850 C C . SER A 1 124 ? -5.536 -5.722 -7.968 1.00 76.12 123 SER A C 1
ATOM 851 O O . SER A 1 124 ? -5.786 -6.637 -7.174 1.00 76.48 123 SER A O 1
ATOM 853 N N . ALA A 1 125 ? -4.362 -5.628 -8.598 1.00 72.35 124 ALA A N 1
ATOM 854 C CA . ALA A 1 125 ? -3.287 -6.564 -8.288 1.00 71.95 124 ALA A CA 1
ATOM 855 C C . ALA A 1 125 ? -2.781 -6.363 -6.865 1.00 71.70 124 ALA A C 1
ATOM 856 O O . ALA A 1 125 ? -2.423 -7.332 -6.185 1.00 70.67 124 ALA A O 1
ATOM 858 N N . ALA A 1 126 ? -2.749 -5.114 -6.396 1.00 70.13 125 ALA A N 1
ATOM 859 C CA . ALA A 1 126 ? -2.334 -4.853 -5.022 1.00 75.01 125 ALA A CA 1
ATOM 860 C C . ALA A 1 126 ? -3.320 -5.453 -4.028 1.00 62.71 125 ALA A C 1
ATOM 861 O O . ALA A 1 126 ? -2.919 -5.972 -2.980 1.00 71.38 125 ALA A O 1
ATOM 863 N N . ALA A 1 127 ? -4.616 -5.396 -4.344 1.00 65.80 126 ALA A N 1
ATOM 864 C CA . ALA A 1 127 ? -5.614 -6.006 -3.473 1.00 63.89 126 ALA A CA 1
ATOM 865 C C . ALA A 1 127 ? -5.556 -7.527 -3.535 1.00 69.63 126 ALA A C 1
ATOM 866 O O . ALA A 1 127 ? -5.806 -8.197 -2.526 1.00 61.88 126 ALA A O 1
ATOM 868 N N . ASP A 1 128 ? -5.235 -8.090 -4.704 1.00 64.65 127 ASP A N 1
ATOM 869 C CA . ASP A 1 128 ? -5.105 -9.539 -4.816 1.00 67.10 127 ASP A CA 1
ATOM 870 C C . ASP A 1 128 ? -3.938 -10.064 -3.991 1.00 61.44 127 ASP A C 1
ATOM 871 O O . ASP A 1 128 ? -4.001 -11.186 -3.475 1.00 58.77 127 ASP A O 1
ATOM 876 N N . GLU A 1 129 ? -2.868 -9.278 -3.858 1.00 66.60 128 GLU A N 1
ATOM 877 C CA . GLU A 1 129 ? -1.759 -9.688 -3.003 1.00 70.72 128 GLU A CA 1
ATOM 878 C C . GLU A 1 129 ? -2.171 -9.692 -1.537 1.00 68.48 128 GLU A C 1
ATOM 879 O O . GLU A 1 129 ? -1.788 -10.592 -0.781 1.00 68.98 128 GLU A O 1
ATOM 885 N N . ALA A 1 130 ? -2.958 -8.697 -1.120 1.00 66.16 129 ALA A N 1
ATOM 886 C CA . ALA A 1 130 ? -3.435 -8.662 0.258 1.00 60.24 129 ALA A CA 1
ATOM 887 C C . ALA A 1 130 ? -4.451 -9.767 0.518 1.00 62.50 129 ALA A C 1
ATOM 888 O O . ALA A 1 130 ? -4.458 -10.369 1.598 1.00 62.99 129 ALA A O 1
ATOM 890 N N . LEU A 1 131 ? -5.318 -10.045 -0.459 1.00 61.97 130 LEU A N 1
ATOM 891 C CA . LEU A 1 131 ? -6.272 -11.139 -0.312 1.00 64.61 130 LEU A CA 1
ATOM 892 C C . LEU A 1 131 ? -5.559 -12.477 -0.178 1.00 63.20 130 LEU A C 1
ATOM 893 O O . LEU A 1 131 ? -5.979 -13.337 0.605 1.00 61.14 130 LEU A O 1
ATOM 898 N N . ALA A 1 132 ? -4.473 -12.670 -0.933 1.00 57.17 131 ALA A N 1
ATOM 899 C CA . ALA A 1 132 ? -3.722 -13.917 -0.839 1.00 64.01 131 ALA A CA 1
ATOM 900 C C . ALA A 1 132 ? -3.097 -14.092 0.538 1.00 62.22 131 ALA A C 1
ATOM 901 O O . ALA A 1 132 ? -2.997 -15.219 1.035 1.00 63.58 131 ALA A O 1
ATOM 903 N N . VAL A 1 133 ? -2.673 -12.994 1.169 1.00 61.42 132 VAL A N 1
ATOM 904 C CA . VAL A 1 133 ? -2.128 -13.081 2.519 1.00 61.54 132 VAL A CA 1
ATOM 905 C C . VAL A 1 133 ? -3.238 -13.375 3.521 1.00 58.63 132 VAL A C 1
ATOM 906 O O . VAL A 1 133 ? -3.057 -14.168 4.453 1.00 62.12 132 VAL A O 1
ATOM 910 N N . PHE A 1 134 ? -4.404 -12.749 3.343 1.00 57.67 133 PHE A N 1
ATOM 911 C CA . PHE A 1 134 ? -5.516 -12.981 4.259 1.00 56.13 133 PHE A CA 1
ATOM 912 C C . PHE A 1 134 ? -6.007 -14.421 4.181 1.00 59.47 133 PHE A C 1
ATOM 913 O O . PHE A 1 134 ? -6.340 -15.025 5.206 1.00 56.33 133 PHE A O 1
ATOM 921 N N . VAL A 1 135 ? -6.051 -14.992 2.975 1.00 60.95 134 VAL A N 1
ATOM 922 C CA . VAL A 1 135 ? -6.506 -16.371 2.823 1.00 58.47 134 VAL A CA 1
ATOM 923 C C . VAL A 1 135 ? -5.522 -17.333 3.479 1.00 61.15 134 VAL A C 1
ATOM 924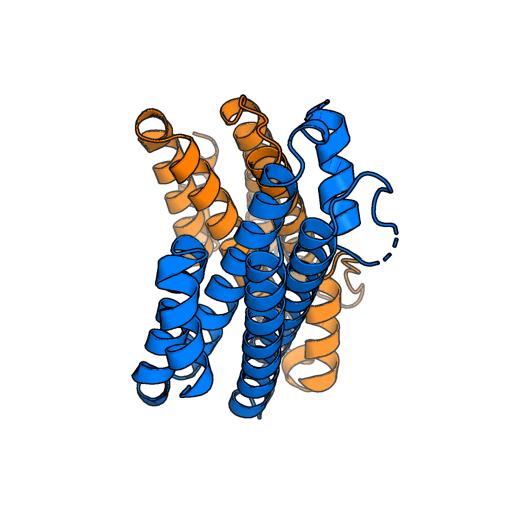 O O . VAL A 1 135 ? -5.916 -18.236 4.226 1.00 68.02 134 VAL A O 1
ATOM 928 N N . GLU A 1 136 ? -4.225 -17.147 3.217 1.00 60.01 135 GLU A N 1
ATOM 929 C CA . GLU A 1 136 ? -3.228 -18.070 3.748 1.00 63.74 135 GLU A CA 1
ATOM 930 C C . GLU A 1 136 ? -3.112 -17.966 5.263 1.00 65.69 135 GLU A C 1
ATOM 931 O O . GLU A 1 136 ? -2.859 -18.973 5.934 1.00 61.72 135 GLU A O 1
ATOM 937 N N . ALA A 1 137 ? -3.295 -16.768 5.820 1.00 59.97 136 ALA A N 1
ATOM 938 C CA . ALA A 1 137 ? -3.218 -16.621 7.269 1.00 62.50 136 ALA A CA 1
ATOM 939 C C . ALA A 1 137 ? -4.428 -17.248 7.951 1.00 60.99 136 ALA A C 1
ATOM 940 O O . ALA A 1 137 ? -4.291 -17.891 8.998 1.00 63.00 136 ALA A O 1
ATOM 942 N N . VAL A 1 138 ? -5.620 -17.074 7.373 1.00 60.20 137 VAL A N 1
ATOM 943 C CA . VAL A 1 138 ? -6.817 -17.681 7.947 1.00 60.81 137 VAL A CA 1
ATOM 944 C C . VAL A 1 138 ? -6.727 -19.200 7.890 1.00 65.39 137 VAL A C 1
ATOM 945 O O . VAL A 1 138 ? -7.213 -19.893 8.794 1.00 65.51 137 VAL A O 1
ATOM 949 N N . ARG A 1 139 ? -6.089 -19.745 6.850 1.00 64.64 138 ARG A N 1
ATOM 950 C CA . ARG A 1 139 ? -5.924 -21.193 6.768 1.00 65.79 138 ARG A CA 1
ATOM 951 C C . ARG A 1 139 ? -5.028 -21.714 7.886 1.00 65.47 138 ARG A C 1
ATOM 952 O O . ARG A 1 139 ? -5.336 -22.739 8.506 1.00 69.61 138 ARG A O 1
ATOM 960 N N . ARG A 1 140 ? -3.919 -21.023 8.163 1.00 64.95 139 ARG A N 1
ATOM 961 C CA . ARG A 1 140 ? -3.034 -21.467 9.235 1.00 67.38 139 ARG A CA 1
ATOM 962 C C . ARG A 1 140 ? -3.693 -21.328 10.602 1.00 66.21 139 ARG A C 1
ATOM 963 O O . ARG A 1 140 ? -3.445 -22.147 11.494 1.00 68.86 139 ARG A O 1
ATOM 971 N N . VAL A 1 141 ? -4.532 -20.307 10.785 1.00 64.21 140 VAL A N 1
ATOM 972 C CA . VAL A 1 141 ? -5.230 -20.143 12.056 1.00 67.69 140 VAL A CA 1
ATOM 973 C C . VAL A 1 141 ? -6.237 -21.269 12.260 1.00 70.17 140 VAL A C 1
ATOM 974 O O . VAL A 1 141 ? -6.352 -21.826 13.359 1.00 70.77 140 VAL A O 1
ATOM 978 N N . ALA A 1 142 ? -6.973 -21.629 11.205 1.00 68.21 141 ALA A N 1
ATOM 979 C CA . ALA A 1 142 ? -7.953 -22.702 11.321 1.00 68.27 141 ALA A CA 1
ATOM 980 C C . ALA A 1 142 ? -7.286 -24.045 11.594 1.00 70.84 141 ALA A C 1
ATOM 981 O O . ALA A 1 142 ? -7.846 -24.878 12.316 1.00 74.70 141 ALA A O 1
ATOM 983 N N . ALA A 1 143 ? -6.095 -24.271 11.036 1.00 70.18 142 ALA A N 1
ATOM 984 C CA . ALA A 1 143 ? -5.411 -25.540 11.259 1.00 75.17 142 ALA A CA 1
ATOM 985 C C . ALA A 1 143 ? -4.873 -25.638 12.681 1.00 77.76 142 ALA A C 1
ATOM 986 O O . ALA A 1 143 ? -4.922 -26.709 13.296 1.00 81.10 142 ALA A O 1
ATOM 988 N N . ALA A 1 144 ? -4.354 -24.532 13.220 1.00 74.07 143 ALA A N 1
ATOM 989 C CA . ALA A 1 144 ? -3.804 -24.561 14.570 1.00 74.02 143 ALA A CA 1
ATOM 990 C C . ALA A 1 144 ? -4.897 -24.737 15.617 1.00 78.03 143 ALA A C 1
ATOM 991 O O . ALA A 1 144 ? -4.675 -25.397 16.638 1.00 83.74 143 ALA A O 1
ATOM 993 N N . LEU A 1 145 ? -6.077 -24.159 15.381 1.00 76.82 144 LEU A N 1
ATOM 994 C CA . LEU A 1 145 ? -7.173 -24.300 16.333 1.00 80.20 144 LEU A CA 1
ATOM 995 C C . LEU A 1 145 ? -7.734 -25.715 16.342 1.00 87.18 144 LEU A C 1
ATOM 996 O O . LEU A 1 145 ? -8.231 -26.175 17.376 1.00 91.07 144 LEU A O 1
ATOM 1001 N N . LEU A 1 146 ? -7.666 -26.415 15.209 1.00 89.10 145 LEU A N 1
ATOM 1002 C CA . LEU A 1 146 ? -8.189 -27.775 15.149 1.00 89.36 145 LEU A CA 1
ATOM 1003 C C . LEU A 1 146 ? -7.324 -28.733 15.958 1.00 93.09 145 LEU A C 1
ATOM 1004 O O . LEU A 1 146 ? -7.843 -29.600 16.671 1.00 97.61 145 LEU A O 1
ATOM 1009 N N . GLU A 1 147 ? -6.002 -28.587 15.867 1.00 91.79 146 GLU A N 1
ATOM 1010 C CA . GLU A 1 147 ? -5.082 -29.439 16.607 1.00 94.56 146 GLU A CA 1
ATOM 1011 C C . GLU A 1 147 ? -4.965 -29.053 18.074 1.00 94.85 146 GLU A C 1
ATOM 1012 O O . GLU A 1 147 ? -4.354 -29.800 18.845 1.00 99.32 146 GLU A O 1
ATOM 1018 N N . HIS A 1 148 ? -5.528 -27.917 18.475 1.00 93.16 147 HIS A N 1
ATOM 1019 C CA . HIS A 1 148 ? -5.452 -27.462 19.859 1.00 95.09 147 HIS A CA 1
ATOM 1020 C C . HIS A 1 148 ? -6.341 -28.304 20.769 1.00 96.89 147 HIS A C 1
ATOM 1021 O O . HIS A 1 148 ? -7.441 -28.702 20.384 1.00 98.04 147 HIS A O 1
ATOM 1028 N N . GLU B 1 3 ? -14.920 17.989 26.160 1.00 103.91 2 GLU B N 1
ATOM 1029 C CA . GLU B 1 3 ? -15.259 19.379 25.877 1.00 96.41 2 GLU B CA 1
ATOM 1030 C C . GLU B 1 3 ? -14.168 20.022 25.032 1.00 92.19 2 GLU B C 1
ATOM 1031 O O . GLU B 1 3 ? -14.440 20.898 24.210 1.00 89.85 2 GLU B O 1
ATOM 1037 N N . GLU B 1 4 ? -12.926 19.583 25.251 1.00 90.82 3 GLU B N 1
ATOM 1038 C CA . GLU B 1 4 ? -11.819 20.050 24.424 1.00 87.66 3 GLU B CA 1
ATOM 1039 C C . GLU B 1 4 ? -12.034 19.674 22.964 1.00 87.15 3 GLU B C 1
ATOM 1040 O O . GLU B 1 4 ? -11.716 20.453 22.058 1.00 88.98 3 GLU B O 1
ATOM 1046 N N . LEU B 1 5 ? -12.576 18.478 22.720 1.00 84.07 4 LEU B N 1
ATOM 1047 C CA . LEU B 1 5 ? -12.874 18.060 21.356 1.00 80.45 4 LEU B CA 1
ATOM 1048 C C . LEU B 1 5 ? -14.012 18.875 20.757 1.00 76.88 4 LEU B C 1
ATOM 1049 O O . LEU B 1 5 ? -14.049 19.081 19.539 1.00 80.60 4 LEU B O 1
ATOM 1054 N N . GLU B 1 6 ? -14.945 19.341 21.591 1.00 82.31 5 GLU B N 1
ATOM 1055 C CA . GLU B 1 6 ? -16.028 20.181 21.093 1.00 82.93 5 GLU B CA 1
ATOM 1056 C C . GLU B 1 6 ? -15.498 21.519 20.594 1.00 82.83 5 GLU B C 1
ATOM 1057 O O . GLU B 1 6 ? -15.921 22.009 19.540 1.00 81.10 5 GLU B O 1
ATOM 1059 N N . LYS B 1 7 ? -14.572 22.126 21.339 1.00 81.57 6 LYS B N 1
ATOM 1060 C CA . LYS B 1 7 ? -13.930 23.347 20.868 1.00 82.79 6 LYS B CA 1
ATOM 1061 C C . LYS B 1 7 ? -13.106 23.078 19.615 1.00 80.04 6 LYS B C 1
ATOM 1062 O O . LYS B 1 7 ? -13.038 23.919 18.712 1.00 76.16 6 LYS B O 1
ATOM 1068 N N . LEU B 1 8 ? -12.483 21.900 19.538 1.00 79.83 7 LEU B N 1
ATOM 1069 C CA . LEU B 1 8 ? -11.732 21.528 18.344 1.00 78.78 7 LEU B CA 1
ATOM 1070 C C . LEU B 1 8 ? -12.659 21.245 17.169 1.00 80.25 7 LEU B C 1
ATOM 1071 O O . LEU B 1 8 ? -12.357 21.620 16.030 1.00 80.27 7 LEU B O 1
ATOM 1076 N N . ALA B 1 9 ? -13.791 20.582 17.423 1.00 77.77 8 ALA B N 1
ATOM 1077 C CA . ALA B 1 9 ? -14.715 20.261 16.340 1.00 78.19 8 ALA B CA 1
ATOM 1078 C C . ALA B 1 9 ? -15.291 21.524 15.715 1.00 81.51 8 ALA B C 1
ATOM 1079 O O . ALA B 1 9 ? -15.480 21.592 14.495 1.00 79.92 8 ALA B O 1
ATOM 1081 N N . LYS B 1 10 ? -15.578 22.535 16.538 1.00 80.76 9 LYS B N 1
ATOM 1082 C CA . LYS B 1 10 ? -16.048 23.811 16.009 1.00 82.74 9 LYS B CA 1
ATOM 1083 C C . LYS B 1 10 ? -15.002 24.444 15.100 1.00 81.35 9 LYS B C 1
ATOM 1084 O O . LYS B 1 10 ? -15.313 24.886 13.988 1.00 81.92 9 LYS B O 1
ATOM 1090 N N . GLU B 1 11 ? -13.751 24.496 15.562 1.00 78.02 10 GLU B N 1
ATOM 1091 C CA . GLU B 1 11 ? -12.690 25.109 14.772 1.00 83.75 10 GLU B CA 1
ATOM 1092 C C . GLU B 1 11 ? -12.350 24.280 13.541 1.00 87.58 10 GLU B C 1
ATOM 1093 O O . GLU B 1 11 ? -11.987 24.839 12.500 1.00 92.54 10 GLU B O 1
ATOM 1099 N N . LEU B 1 12 ? -12.465 22.953 13.636 1.00 78.70 11 LEU B N 1
ATOM 1100 C CA . LEU B 1 12 ? -12.119 22.103 12.503 1.00 78.99 11 LEU B CA 1
ATOM 1101 C C . LEU B 1 12 ? -13.115 22.242 11.360 1.00 78.44 11 LEU B C 1
ATOM 1102 O O . LEU B 1 12 ? -12.740 22.069 10.196 1.00 74.56 11 LEU B O 1
ATOM 1107 N N . SER B 1 13 ? -14.372 22.575 11.660 1.00 77.66 12 SER B N 1
ATOM 1108 C CA . SER B 1 13 ? -15.386 22.703 10.620 1.00 77.57 12 SER B CA 1
ATOM 1109 C C . SER B 1 13 ? -15.052 23.799 9.614 1.00 81.11 12 SER B C 1
ATOM 1110 O O . SER B 1 13 ? -15.702 23.881 8.565 1.00 83.17 12 SER B O 1
ATOM 1113 N N . LYS B 1 14 ? -14.056 24.633 9.908 1.00 82.77 13 LYS B N 1
ATOM 1114 C CA . LYS B 1 14 ? -13.534 25.629 8.983 1.00 83.40 13 LYS B CA 1
ATOM 1115 C C . LYS B 1 14 ? -12.138 25.299 8.482 1.00 80.78 13 LYS B C 1
ATOM 1116 O O . LYS B 1 14 ? -11.843 25.519 7.306 1.00 89.16 13 LYS B O 1
ATOM 1118 N N . VAL B 1 15 ? -11.269 24.775 9.348 1.00 75.54 14 VAL B N 1
ATOM 1119 C CA . VAL B 1 15 ? -9.903 24.480 8.928 1.00 78.72 14 VAL B CA 1
ATOM 1120 C C . VAL B 1 15 ? -9.855 23.186 8.125 1.00 77.10 14 VAL B C 1
ATOM 1121 O O . VAL B 1 15 ? -9.143 23.092 7.120 1.00 71.97 14 VAL B O 1
ATOM 1125 N N . TRP B 1 16 ? -10.615 22.175 8.547 1.00 77.01 15 TRP B N 1
ATOM 1126 C CA . TRP B 1 16 ? -10.642 20.884 7.871 1.00 70.67 15 TRP B CA 1
ATOM 1127 C C . TRP B 1 16 ? -11.904 20.126 8.265 1.00 69.97 15 TRP B C 1
ATOM 1128 O O . TRP B 1 16 ? -11.912 19.424 9.284 1.00 69.61 15 TRP B O 1
ATOM 1139 N N . PRO B 1 17 ? -12.989 20.251 7.496 1.00 71.91 16 PRO B N 1
ATOM 1140 C CA . PRO B 1 17 ? -14.262 19.643 7.922 1.00 71.01 16 PRO B CA 1
ATOM 1141 C C . PRO B 1 17 ? -14.216 18.129 8.039 1.00 68.39 16 PRO B C 1
ATOM 1142 O O . PRO B 1 17 ? -14.904 17.566 8.900 1.00 63.70 16 PRO B O 1
ATOM 1146 N N . GLU B 1 18 ? -13.434 17.451 7.196 1.00 66.59 17 GLU B N 1
ATOM 1147 C CA . GLU B 1 18 ? -13.364 15.994 7.268 1.00 66.38 17 GLU B CA 1
ATOM 1148 C C . GLU B 1 18 ? -12.781 15.534 8.598 1.00 66.84 17 GLU B C 1
ATOM 1149 O O . GLU B 1 18 ? -13.278 14.578 9.205 1.00 61.70 17 GLU B O 1
ATOM 1155 N N . LEU B 1 19 ? -11.726 16.200 9.069 1.00 65.76 18 LEU B N 1
ATOM 1156 C CA . LEU B 1 19 ? -11.150 15.835 10.359 1.00 60.74 18 LEU B CA 1
ATOM 1157 C C . LEU B 1 19 ? -12.111 16.152 11.497 1.00 62.94 18 LEU B C 1
ATOM 1158 O O . LEU B 1 19 ? -12.195 15.398 12.474 1.00 60.29 18 LEU B O 1
ATOM 1163 N N . GLY B 1 20 ? -12.850 17.257 11.384 1.00 62.14 19 GLY B N 1
ATOM 1164 C CA . GLY B 1 20 ? -13.855 17.568 12.386 1.00 64.35 19 GLY B CA 1
ATOM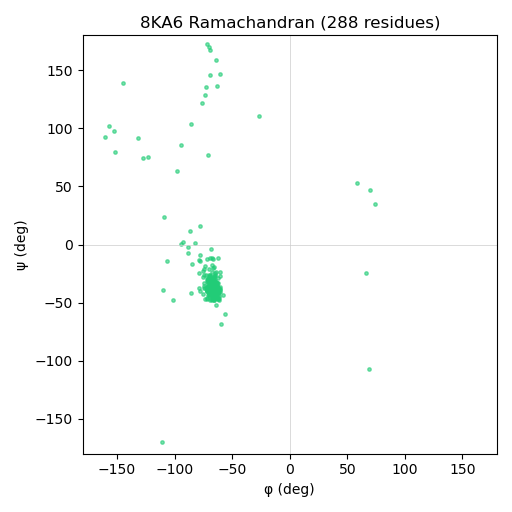 1165 C C . GLY B 1 20 ? -14.956 16.529 12.454 1.00 67.29 19 GLY B C 1
ATOM 1166 O O . GLY B 1 20 ? -15.504 16.267 13.529 1.00 66.13 19 GLY B O 1
ATOM 1167 N N . LYS B 1 21 ? -15.299 15.927 11.313 1.00 64.24 20 LYS B N 1
ATOM 1168 C CA . LYS B 1 21 ? -16.273 14.840 11.309 1.00 63.52 20 LYS B CA 1
ATOM 1169 C C . LYS B 1 21 ? -15.788 13.663 12.146 1.00 65.94 20 LYS B C 1
ATOM 1170 O O . LYS B 1 21 ? -16.552 13.094 12.935 1.00 64.36 20 LYS B O 1
ATOM 1176 N N . LEU B 1 22 ? -14.516 13.287 11.990 1.00 64.36 21 LEU B N 1
ATOM 1177 C CA . LEU B 1 22 ? -13.971 12.184 12.773 1.00 66.19 21 LEU B CA 1
ATOM 1178 C C . LEU B 1 22 ? -13.849 12.546 14.247 1.00 60.57 21 LEU B C 1
ATOM 1179 O O . LEU B 1 22 ? -14.026 11.680 15.110 1.00 62.98 21 LEU B O 1
ATOM 1184 N N . VAL B 1 23 ? -13.546 13.810 14.553 1.00 62.69 22 VAL B N 1
ATOM 1185 C CA . VAL B 1 23 ? -13.492 14.239 15.947 1.00 61.82 22 VAL B CA 1
ATOM 1186 C C . VAL B 1 23 ? -14.875 14.146 16.579 1.00 64.42 22 VAL B C 1
ATOM 1187 O O . VAL B 1 23 ? -15.015 13.782 17.753 1.00 64.03 22 VAL B O 1
ATOM 1191 N N . GLU B 1 24 ? -15.919 14.448 15.803 1.00 60.89 23 GLU B N 1
ATOM 1192 C CA . GLU B 1 24 ? -17.280 14.315 16.310 1.00 65.47 23 GLU B CA 1
ATOM 1193 C C . GLU B 1 24 ? -17.653 12.857 16.549 1.00 65.50 23 GLU B C 1
ATOM 1194 O O . GLU B 1 24 ? -18.458 12.567 17.441 1.00 65.74 23 GLU B O 1
ATOM 1200 N N . GLU B 1 25 ? -17.084 11.928 15.774 1.00 63.50 24 GLU B N 1
ATOM 1201 C CA . GLU B 1 25 ? -17.308 10.511 16.045 1.00 62.97 24 GLU B CA 1
ATOM 1202 C C . GLU B 1 25 ? -16.673 10.100 17.368 1.00 59.60 24 GLU B C 1
ATOM 1203 O O . GLU B 1 25 ? -17.237 9.286 18.108 1.00 62.90 24 GLU B O 1
ATOM 1209 N N . VAL B 1 26 ? -15.500 10.655 17.681 1.00 61.13 25 VAL B N 1
ATOM 1210 C CA . VAL B 1 26 ? -14.853 10.358 18.956 1.00 61.63 25 VAL B CA 1
ATOM 1211 C C . VAL B 1 26 ? -15.696 10.878 20.113 1.00 65.22 25 VAL B C 1
ATOM 1212 O O . VAL B 1 26 ? -15.821 10.222 21.155 1.00 68.48 25 VAL B O 1
ATOM 1216 N N . ILE B 1 27 ? -16.297 12.058 19.945 1.00 63.86 26 ILE B N 1
ATOM 1217 C CA . ILE B 1 27 ? -17.145 12.623 20.992 1.00 67.56 26 ILE B CA 1
ATOM 1218 C C . ILE B 1 27 ? -18.331 11.706 21.268 1.00 71.38 26 ILE B C 1
ATOM 1219 O O . ILE B 1 27 ? -18.653 11.408 22.425 1.00 73.19 26 ILE B O 1
ATOM 1224 N N . LYS B 1 28 ? -18.992 11.236 20.206 1.00 68.73 27 LYS B N 1
ATOM 1225 C CA . LYS B 1 28 ? -20.137 10.346 20.375 1.00 73.96 27 LYS B CA 1
ATOM 1226 C C . LYS B 1 28 ? -19.737 9.056 21.081 1.00 73.23 27 LYS B C 1
ATOM 1227 O O . LYS B 1 28 ? -20.492 8.532 21.909 1.00 82.73 27 LYS B O 1
ATOM 1233 N N . LEU B 1 29 ? -18.547 8.535 20.777 1.00 69.99 28 LEU B N 1
ATOM 1234 C CA . LEU B 1 29 ? -18.065 7.343 21.461 1.00 72.02 28 LEU B CA 1
ATOM 1235 C C . LEU B 1 29 ? -17.788 7.600 22.936 1.00 76.09 28 LEU B C 1
ATOM 1236 O O . LEU B 1 29 ? -17.748 6.648 23.722 1.00 76.86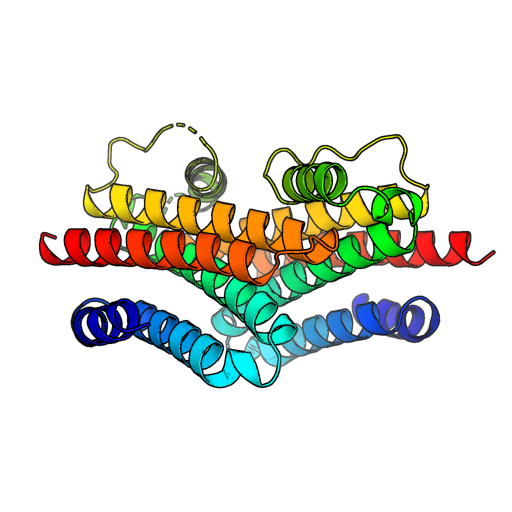 28 LEU B O 1
ATOM 1241 N N . ILE B 1 30 ? -17.602 8.858 23.328 1.00 75.93 29 ILE B N 1
ATOM 1242 C CA . ILE B 1 30 ? -17.374 9.191 24.730 1.00 78.46 29 ILE B CA 1
ATOM 1243 C C . ILE B 1 30 ? -18.691 9.361 25.476 1.00 81.12 29 ILE B C 1
ATOM 1244 O O . ILE B 1 30 ? -18.833 8.894 26.608 1.00 84.52 29 ILE B O 1
ATOM 1249 N N . GLU B 1 31 ? -19.672 10.022 24.856 1.00 79.85 30 GLU B N 1
ATOM 1250 C CA . GLU B 1 31 ? -20.953 10.220 25.525 1.00 87.26 30 GLU B CA 1
ATOM 1251 C C . GLU B 1 31 ? -21.685 8.897 25.710 1.00 87.74 30 GLU B C 1
ATOM 1252 O O . GLU B 1 31 ? -22.342 8.682 26.736 1.00 100.09 30 GLU B O 1
ATOM 1258 N N . GLY B 1 32 ? -21.578 7.999 24.737 1.00 88.85 31 GLY B N 1
ATOM 1259 C CA . GLY B 1 32 ? -22.137 6.668 24.828 1.00 92.61 31 GLY B CA 1
ATOM 1260 C C . GLY B 1 32 ? -21.234 5.647 25.484 1.00 96.27 31 GLY B C 1
ATOM 1261 O O . GLY B 1 32 ? -21.528 4.449 25.423 1.00 99.57 31 GLY B O 1
ATOM 1262 N N . ARG B 1 33 ? -20.139 6.086 26.112 1.00 91.07 32 ARG B N 1
ATOM 1263 C CA . ARG B 1 33 ? -19.228 5.164 26.781 1.00 92.48 32 ARG B CA 1
ATOM 1264 C C . ARG B 1 33 ? -19.892 4.447 27.949 1.00 102.14 32 ARG B C 1
ATOM 1265 O O . ARG B 1 33 ? -19.448 3.358 28.329 1.00 106.36 32 ARG B O 1
ATOM 1273 N N . SER B 1 34 ? -20.947 5.030 28.523 1.00 104.07 33 SER B N 1
ATOM 1274 C CA . SER B 1 34 ? -21.634 4.389 29.638 1.00 108.08 33 SER B CA 1
ATOM 1275 C C . SER B 1 34 ? -22.387 3.139 29.200 1.00 110.97 33 SER B C 1
ATOM 1276 O O . SER B 1 34 ? -22.586 2.225 30.008 1.00 116.92 33 SER B O 1
ATOM 1279 N N . LYS B 1 35 ? -22.814 3.077 27.938 1.00 117.74 34 LYS B N 1
ATOM 1280 C CA . LYS B 1 35 ? -23.610 1.941 27.484 1.00 112.83 34 LYS B CA 1
ATOM 1281 C C . LYS B 1 35 ? -22.753 0.690 27.327 1.00 111.56 34 LYS B C 1
ATOM 1282 O O . LYS B 1 35 ? -23.134 -0.394 27.784 1.00 112.46 34 LYS B O 1
ATOM 1284 N N . ASP B 1 36 ? -21.590 0.823 26.685 1.00 110.80 35 ASP B N 1
ATOM 1285 C CA . ASP B 1 36 ? -20.700 -0.316 26.443 1.00 109.64 35 ASP B CA 1
ATOM 1286 C C . ASP B 1 36 ? -19.270 0.198 26.354 1.00 98.41 35 ASP B C 1
ATOM 1287 O O . ASP B 1 36 ? -18.840 0.683 25.298 1.00 95.33 35 ASP B O 1
ATOM 1292 N N . PRO B 1 37 ? -18.497 0.125 27.448 1.00 96.13 36 PRO B N 1
ATOM 1293 C CA . PRO B 1 37 ? -17.088 0.552 27.377 1.00 93.73 36 PRO B CA 1
ATOM 1294 C C . PRO B 1 37 ? -16.260 -0.247 26.386 1.00 91.91 36 PRO B C 1
ATOM 1295 O O . PRO B 1 37 ? -15.389 0.322 25.716 1.00 87.54 36 PRO B O 1
ATOM 1299 N N . LYS B 1 38 ? -16.495 -1.558 26.284 1.00 91.95 37 LYS B N 1
ATOM 1300 C CA . LYS B 1 38 ? -15.726 -2.367 25.343 1.00 88.33 37 LYS B CA 1
ATOM 1301 C C . LYS B 1 38 ? -16.003 -1.947 23.906 1.00 90.59 37 LYS B C 1
ATOM 1302 O O . LYS B 1 38 ? -15.077 -1.841 23.093 1.00 83.37 37 LYS B O 1
ATOM 1304 N N . ALA B 1 39 ? -17.271 -1.694 23.575 1.00 91.92 38 ALA B N 1
ATOM 1305 C CA . ALA B 1 39 ? -17.601 -1.247 22.227 1.00 88.09 38 ALA B CA 1
ATOM 1306 C C . ALA B 1 39 ? -17.110 0.172 21.973 1.00 81.68 38 ALA B C 1
ATOM 1307 O O . ALA B 1 39 ? -16.767 0.515 20.835 1.00 77.72 38 ALA B O 1
ATOM 1309 N N . ALA B 1 40 ? -17.067 1.007 23.015 1.00 81.51 39 ALA B N 1
ATOM 1310 C CA . ALA B 1 40 ? -16.576 2.371 22.849 1.00 77.86 39 ALA B CA 1
ATOM 1311 C C . ALA B 1 40 ? -15.077 2.389 22.582 1.00 75.70 39 ALA B C 1
ATOM 1312 O O . ALA B 1 40 ? -14.590 3.215 21.801 1.00 66.96 39 ALA B O 1
ATOM 1314 N N . VAL B 1 41 ? -14.329 1.488 23.223 1.00 74.86 40 VAL B N 1
ATOM 1315 C CA . VAL B 1 41 ? -12.888 1.418 22.997 1.00 71.20 40 VAL B CA 1
ATOM 1316 C C . VAL B 1 41 ? -12.594 0.915 21.589 1.00 71.47 40 VAL B C 1
ATOM 1317 O O . VAL B 1 41 ? -11.762 1.482 20.870 1.00 62.34 40 VAL B O 1
ATOM 1321 N N . GLU B 1 42 ? -13.271 -0.159 21.175 1.00 72.10 41 GLU B N 1
ATOM 1322 C CA . GLU B 1 42 ? -13.068 -0.684 19.830 1.00 75.77 41 GLU B CA 1
ATOM 1323 C C . GLU B 1 42 ? -13.463 0.331 18.766 1.00 64.87 41 GLU B C 1
ATOM 1324 O O . GLU B 1 42 ? -12.904 0.324 17.664 1.00 59.12 41 GLU B O 1
ATOM 1330 N N . GLY B 1 43 ? -14.414 1.214 19.076 1.00 65.12 42 GLY B N 1
ATOM 1331 C CA . GLY B 1 43 ? -14.747 2.276 18.143 1.00 63.29 42 GLY B CA 1
ATOM 1332 C C . GLY B 1 43 ? -13.688 3.359 18.101 1.00 62.54 42 GLY B C 1
ATOM 1333 O O . GLY B 1 43 ? -13.397 3.916 17.038 1.00 53.01 42 GLY B O 1
ATOM 1334 N N . LEU B 1 44 ? -13.098 3.676 19.257 1.00 56.86 43 LEU B N 1
ATOM 1335 C CA . LEU B 1 44 ? -12.047 4.685 19.302 1.00 57.40 43 LEU B CA 1
ATOM 1336 C C . LEU B 1 44 ? -10.791 4.221 18.577 1.00 51.93 43 LEU B C 1
ATOM 1337 O O . LEU B 1 44 ? -10.092 5.038 17.967 1.00 46.48 43 LEU B O 1
ATOM 1342 N N . ILE B 1 45 ? -10.488 2.923 18.635 1.00 50.70 44 ILE B N 1
ATOM 1343 C CA . ILE B 1 45 ? -9.304 2.404 17.958 1.00 53.31 44 ILE B CA 1
ATOM 1344 C C . ILE B 1 45 ? -9.454 2.552 16.451 1.00 54.14 44 ILE B C 1
ATOM 1345 O O . ILE B 1 45 ? -8.547 3.032 15.761 1.00 51.02 44 ILE B O 1
ATOM 1350 N N . GLU B 1 46 ? -10.609 2.145 15.919 1.00 53.21 45 GLU B N 1
ATOM 1351 C CA . GLU B 1 46 ? -10.805 2.198 14.475 1.00 58.50 45 GLU B CA 1
ATOM 1352 C C . GLU B 1 46 ? -10.956 3.631 13.980 1.00 55.27 45 GLU B C 1
ATOM 1353 O O . GLU B 1 46 ? -10.554 3.940 12.853 1.00 50.35 45 GLU B O 1
ATOM 1359 N N . THR B 1 47 ? -11.522 4.516 14.805 1.00 56.06 46 THR B N 1
ATOM 1360 C CA . THR B 1 47 ? -11.672 5.912 14.404 1.00 53.07 46 THR B CA 1
ATOM 1361 C C . THR B 1 47 ? -10.329 6.630 14.390 1.00 52.44 46 THR B C 1
ATOM 1362 O O . THR B 1 47 ? -10.072 7.462 13.511 1.00 45.95 46 THR B O 1
ATOM 1366 N N . MET B 1 48 ? -9.463 6.335 15.361 1.00 44.45 47 MET B N 1
ATOM 1367 C CA . MET B 1 48 ? -8.144 6.957 15.371 1.00 46.24 47 MET B CA 1
ATOM 1368 C C . MET B 1 48 ? -7.292 6.456 14.213 1.00 44.21 47 MET B C 1
ATOM 1369 O O . MET B 1 48 ? -6.488 7.211 13.654 1.00 39.69 47 MET B O 1
ATOM 1374 N N . ARG B 1 49 ? -7.458 5.186 13.836 1.00 43.25 48 ARG B N 1
ATOM 1375 C CA . ARG B 1 49 ? -6.765 4.667 12.661 1.00 52.21 48 ARG B CA 1
ATOM 1376 C C . ARG B 1 49 ? -7.298 5.302 11.383 1.00 46.22 48 ARG B C 1
ATOM 1377 O O . ARG B 1 49 ? -6.521 5.637 10.482 1.00 54.99 48 ARG B O 1
ATOM 1385 N N . ARG B 1 50 ? -8.621 5.463 11.281 1.00 50.27 49 ARG B N 1
ATOM 1386 C CA . ARG B 1 50 ? -9.190 6.179 10.142 1.00 49.44 49 ARG B CA 1
ATOM 1387 C C . ARG B 1 50 ? -8.686 7.614 10.091 1.00 51.86 49 ARG B C 1
ATOM 1388 O O . ARG B 1 50 ? -8.455 8.162 9.007 1.00 46.46 49 ARG B O 1
ATOM 1396 N N . ALA B 1 51 ? -8.515 8.243 11.255 1.00 46.93 50 ALA B N 1
ATOM 1397 C CA . ALA B 1 51 ? -7.971 9.596 11.286 1.00 49.78 50 ALA B CA 1
ATOM 1398 C C . ALA B 1 51 ? -6.534 9.619 10.782 1.00 48.90 50 ALA B C 1
ATOM 1399 O O . ALA B 1 51 ? -6.119 10.565 10.103 1.00 50.28 50 ALA B O 1
ATOM 1401 N N . ALA B 1 52 ? -5.764 8.574 11.095 1.00 47.76 51 ALA B N 1
ATOM 1402 C CA . ALA B 1 52 ? -4.391 8.492 10.606 1.00 49.53 51 ALA B CA 1
ATOM 1403 C C . ALA B 1 52 ? -4.353 8.271 9.099 1.00 51.98 51 ALA B C 1
ATOM 1404 O O . ALA B 1 52 ? -3.486 8.820 8.408 1.00 52.51 51 ALA B O 1
ATOM 1406 N N . ASP B 1 53 ? -5.280 7.465 8.570 1.00 47.86 52 ASP B N 1
ATOM 1407 C CA . ASP B 1 53 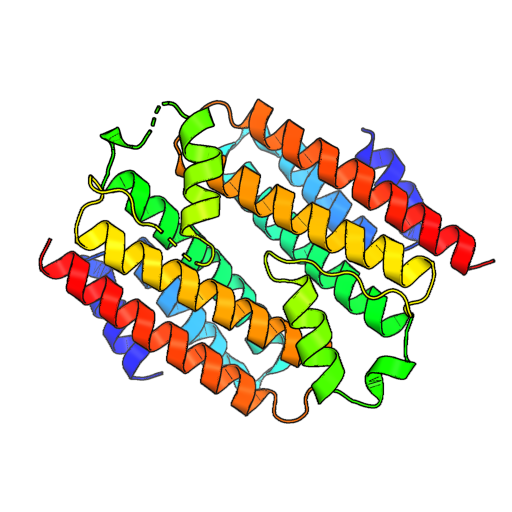? -5.374 7.308 7.122 1.00 54.30 52 ASP B CA 1
ATOM 1408 C C . ASP B 1 53 ? -5.789 8.610 6.449 1.00 55.68 52 ASP B C 1
ATOM 1409 O O . ASP B 1 53 ? -5.383 8.878 5.312 1.00 58.94 52 ASP B O 1
ATOM 1414 N N . LEU B 1 54 ? -6.589 9.428 7.135 1.00 49.79 53 LEU B N 1
ATOM 1415 C CA . LEU B 1 54 ? -6.984 10.720 6.589 1.00 53.04 53 LEU B CA 1
ATOM 1416 C C . LEU B 1 54 ? -5.836 11.721 6.642 1.00 57.01 53 LEU B C 1
ATOM 1417 O O . LEU B 1 54 ? -5.689 12.547 5.735 1.00 52.18 53 LEU B O 1
ATOM 1422 N N . LEU B 1 55 ? -5.016 11.666 7.697 1.00 51.29 54 LEU B N 1
ATOM 1423 C CA . LEU B 1 55 ? -3.869 12.565 7.779 1.00 50.72 54 LEU B CA 1
ATOM 1424 C C . LEU B 1 55 ? -2.849 12.257 6.690 1.00 55.81 54 LEU B C 1
ATOM 1425 O O . LEU B 1 55 ? -2.245 13.173 6.121 1.00 55.90 54 LEU B O 1
ATOM 1430 N N . ILE B 1 56 ? -2.648 10.973 6.387 1.00 52.47 55 ILE B N 1
ATOM 1431 C CA . ILE B 1 56 ? -1.672 10.587 5.373 1.00 58.57 55 ILE B CA 1
ATOM 1432 C C . ILE B 1 56 ? -2.137 11.022 3.988 1.00 53.85 55 ILE B C 1
ATOM 1433 O O . ILE B 1 56 ? -1.335 11.482 3.166 1.00 59.74 55 ILE B O 1
ATOM 1438 N N . GLU B 1 57 ? -3.436 10.890 3.709 1.00 54.73 56 GLU B N 1
ATOM 1439 C CA . GLU B 1 57 ? -3.973 11.374 2.441 1.00 60.46 56 GLU B CA 1
ATOM 1440 C C . GLU B 1 57 ? -3.768 12.877 2.295 1.00 61.94 56 GLU B C 1
ATOM 1441 O O . GLU B 1 57 ? -3.426 13.363 1.210 1.00 61.85 56 GLU B O 1
ATOM 1447 N N . LYS B 1 58 ? -3.963 13.630 3.380 1.00 60.78 57 LYS B N 1
ATOM 1448 C CA . LYS B 1 58 ? -3.741 15.070 3.324 1.00 58.88 57 LYS B CA 1
ATOM 1449 C C . LYS B 1 58 ? -2.266 15.401 3.135 1.00 58.75 57 LYS B C 1
ATOM 1450 O O . LYS B 1 58 ? -1.937 16.429 2.531 1.00 58.73 57 LYS B O 1
ATOM 1456 N N . VAL B 1 59 ? -1.370 14.549 3.638 1.00 58.14 58 VAL B N 1
ATOM 1457 C CA . VAL B 1 59 ? 0.063 14.772 3.452 1.00 59.58 58 VAL B CA 1
ATOM 1458 C C . VAL B 1 59 ? 0.416 14.735 1.970 1.00 65.11 58 VAL B C 1
ATOM 1459 O O . VAL B 1 59 ? 1.136 15.603 1.462 1.00 66.98 58 VAL B O 1
ATOM 1463 N N . LEU B 1 60 ? -0.089 13.728 1.253 1.00 63.76 59 LEU B N 1
ATOM 1464 C CA . LEU B 1 60 ? 0.184 13.639 -0.178 1.00 66.91 59 LEU B CA 1
ATOM 1465 C C . LEU B 1 60 ? -0.502 14.766 -0.938 1.00 68.72 59 LEU B C 1
ATOM 1466 O O . LEU B 1 60 ? 0.030 15.263 -1.938 1.00 73.33 59 LEU B O 1
ATOM 1471 N N . GLU B 1 61 ? -1.683 15.185 -0.476 1.00 72.53 60 GLU B N 1
ATOM 1472 C CA . GLU B 1 61 ? -2.378 16.299 -1.113 1.00 76.04 60 GLU B CA 1
ATOM 1473 C C . GLU B 1 61 ? -1.592 17.596 -0.964 1.00 77.61 60 GLU B C 1
ATOM 1474 O O . GLU B 1 61 ? -1.526 18.403 -1.899 1.00 81.43 60 GLU B O 1
ATOM 1480 N N . LEU B 1 62 ? -0.985 17.812 0.203 1.00 69.78 61 LEU B N 1
ATOM 1481 C CA . LEU B 1 62 ? -0.174 19.001 0.433 1.00 71.72 61 LEU B CA 1
ATOM 1482 C C . LEU B 1 62 ? 1.210 18.905 -0.194 1.00 65.46 61 LEU B C 1
ATOM 1483 O O . LEU B 1 62 ? 1.892 19.929 -0.307 1.00 72.35 61 LEU B O 1
ATOM 1488 N N . ASN B 1 63 ? 1.641 17.710 -0.599 1.00 66.48 62 ASN B N 1
ATOM 1489 C CA . ASN B 1 63 ? 2.926 17.500 -1.265 1.00 70.70 62 ASN B CA 1
ATOM 1490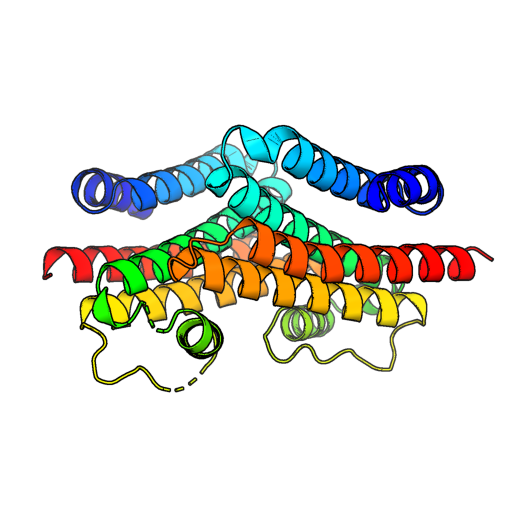 C C . ASN B 1 63 ? 2.675 16.824 -2.608 1.00 72.94 62 ASN B C 1
ATOM 1491 O O . ASN B 1 63 ? 2.921 15.620 -2.768 1.00 73.36 62 ASN B O 1
ATOM 1496 N N . PRO B 1 64 ? 2.189 17.574 -3.602 1.00 75.23 63 PRO B N 1
ATOM 1497 C CA . PRO B 1 64 ? 1.827 16.956 -4.887 1.00 75.82 63 PRO B CA 1
ATOM 1498 C C . PRO B 1 64 ? 3.015 16.450 -5.689 1.00 77.97 63 PRO B C 1
ATOM 1499 O O . PRO B 1 64 ? 2.806 15.733 -6.677 1.00 84.64 63 PRO B O 1
ATOM 1503 N N . ALA B 1 65 ? 4.246 16.796 -5.305 1.00 76.90 64 ALA B N 1
ATOM 1504 C CA . ALA B 1 65 ? 5.418 16.275 -5.999 1.00 84.50 64 ALA B CA 1
ATOM 1505 C C . ALA B 1 65 ? 5.560 14.769 -5.835 1.00 87.38 64 ALA B C 1
ATOM 1506 O O . ALA B 1 65 ? 6.187 14.120 -6.679 1.00 89.14 64 ALA B O 1
ATOM 1508 N N . LEU B 1 66 ? 4.991 14.202 -4.769 1.00 85.66 65 LEU B N 1
ATOM 1509 C CA . LEU B 1 66 ? 5.042 12.763 -4.548 1.00 86.38 65 LEU B CA 1
ATOM 1510 C C . LEU B 1 66 ? 4.088 11.997 -5.454 1.00 89.50 65 LEU B C 1
ATOM 1511 O O . LEU B 1 66 ? 4.302 10.802 -5.687 1.00 90.73 65 LEU B O 1
ATOM 1516 N N . LYS B 1 67 ? 3.045 12.654 -5.967 1.00 90.37 66 LYS B N 1
ATOM 1517 C CA . LYS B 1 67 ? 2.097 12.008 -6.867 1.00 94.67 66 LYS B CA 1
ATOM 1518 C C . LYS B 1 67 ? 2.715 11.653 -8.212 1.00 102.71 66 LYS B C 1
ATOM 1519 O O . LYS B 1 67 ? 2.090 10.922 -8.988 1.00 107.47 66 LYS B O 1
ATOM 1525 N N . ASP B 1 68 ? 3.915 12.155 -8.507 1.00 113.68 67 ASP B N 1
ATOM 1526 C CA . ASP B 1 68 ? 4.559 11.890 -9.785 1.00 121.79 67 ASP B CA 1
ATOM 1527 C C . ASP B 1 68 ? 5.200 10.510 -9.843 1.00 121.26 67 ASP B C 1
ATOM 1528 O O . ASP B 1 68 ? 5.369 9.966 -10.940 1.00 116.61 67 ASP B O 1
ATOM 1533 N N . ASP B 1 69 ? 5.554 9.934 -8.694 1.00 103.73 68 ASP B N 1
ATOM 1534 C CA . ASP B 1 69 ? 6.207 8.628 -8.621 1.00 97.90 68 ASP B CA 1
ATOM 1535 C C . ASP B 1 69 ? 5.476 7.783 -7.584 1.00 93.71 68 ASP B C 1
ATOM 1536 O O . ASP B 1 69 ? 5.807 7.821 -6.391 1.00 89.71 68 ASP B O 1
ATOM 1541 N N . PRO B 1 70 ? 4.475 7.004 -8.006 1.00 92.04 69 PRO B N 1
ATOM 1542 C CA . PRO B 1 70 ? 3.733 6.181 -7.038 1.00 89.17 69 PRO B CA 1
ATOM 1543 C C . PRO B 1 70 ? 4.561 5.069 -6.423 1.00 87.08 69 PRO B C 1
ATOM 1544 O O . PRO B 1 70 ? 4.226 4.611 -5.325 1.00 80.95 69 PRO B O 1
ATOM 1548 N N . ALA B 1 71 ? 5.628 4.622 -7.087 1.00 79.59 70 ALA B N 1
ATOM 1549 C CA . ALA B 1 71 ? 6.448 3.552 -6.527 1.00 87.20 70 ALA B CA 1
ATOM 1550 C C . ALA B 1 71 ? 7.207 4.029 -5.295 1.00 87.90 70 ALA B C 1
ATOM 1551 O O . ALA B 1 71 ? 7.207 3.361 -4.255 1.00 76.03 70 ALA B O 1
ATOM 1553 N N . ARG B 1 72 ? 7.860 5.190 -5.393 1.00 87.95 71 ARG B N 1
ATOM 1554 C CA . ARG B 1 72 ? 8.620 5.705 -4.260 1.00 82.55 71 ARG B CA 1
ATOM 1555 C C . ARG B 1 72 ? 7.698 6.189 -3.148 1.00 77.55 71 ARG B C 1
ATOM 1556 O O . ARG B 1 72 ? 8.017 6.042 -1.963 1.00 77.47 71 ARG B O 1
ATOM 1558 N N . THR B 1 73 ? 6.550 6.767 -3.510 1.00 80.73 72 THR B N 1
ATOM 1559 C CA . THR B 1 73 ? 5.615 7.246 -2.497 1.00 81.32 72 THR B CA 1
ATOM 1560 C C . THR B 1 73 ? 4.975 6.085 -1.745 1.00 79.31 72 THR B C 1
ATOM 1561 O O . THR B 1 73 ? 4.734 6.180 -0.536 1.00 77.60 72 THR B O 1
ATOM 1565 N N . ALA B 1 74 ? 4.699 4.978 -2.441 1.00 77.15 73 ALA B N 1
ATOM 1566 C CA . ALA B 1 74 ? 4.148 3.804 -1.769 1.00 75.37 73 ALA B CA 1
ATOM 1567 C C . ALA B 1 74 ? 5.114 3.268 -0.723 1.00 78.27 73 ALA B C 1
ATOM 1568 O O . ALA B 1 74 ? 4.700 2.875 0.374 1.00 76.33 73 ALA B O 1
ATOM 1570 N N . ALA B 1 75 ? 6.410 3.243 -1.043 1.00 80.40 74 ALA B N 1
ATOM 1571 C CA . ALA B 1 75 ? 7.403 2.868 -0.044 1.00 82.46 74 ALA B CA 1
ATOM 1572 C C . ALA B 1 75 ? 7.512 3.919 1.053 1.00 83.23 74 ALA B C 1
ATOM 1573 O O . ALA B 1 75 ? 7.839 3.587 2.198 1.00 83.58 74 ALA B O 1
ATOM 1575 N N . LEU B 1 76 ? 7.238 5.184 0.725 1.00 78.23 75 LEU B N 1
ATOM 1576 C CA . LEU B 1 76 ? 7.294 6.239 1.731 1.00 79.25 75 LEU B CA 1
ATOM 1577 C C . LEU B 1 76 ? 6.141 6.118 2.719 1.00 75.21 75 LEU B C 1
ATOM 1578 O O . LEU B 1 76 ? 6.336 6.259 3.932 1.00 76.87 75 LEU B O 1
ATOM 1583 N N . VAL B 1 77 ? 4.931 5.858 2.217 1.00 74.09 76 VAL B N 1
ATOM 1584 C CA . VAL B 1 77 ? 3.776 5.696 3.094 1.00 76.76 76 VAL B CA 1
ATOM 1585 C C . VAL B 1 77 ? 3.897 4.414 3.907 1.00 75.54 76 VAL B C 1
ATOM 1586 O O . VAL B 1 77 ? 3.506 4.366 5.080 1.00 74.09 76 VAL B O 1
ATOM 1590 N N . GLU B 1 78 ? 4.444 3.356 3.303 1.00 74.24 77 GLU B N 1
ATOM 1591 C CA . GLU B 1 78 ? 4.605 2.100 4.025 1.00 74.27 77 GLU B CA 1
ATOM 1592 C C . GLU B 1 78 ? 5.616 2.230 5.157 1.00 76.31 77 GLU B C 1
ATOM 1593 O O . GLU B 1 78 ? 5.508 1.525 6.167 1.00 74.48 77 GLU B O 1
ATOM 1599 N N . ARG B 1 79 ? 6.600 3.121 5.011 1.00 77.61 78 ARG B N 1
ATOM 1600 C CA . ARG B 1 79 ? 7.522 3.385 6.111 1.00 78.92 78 ARG B CA 1
ATOM 1601 C C . ARG B 1 79 ? 6.862 4.223 7.198 1.00 78.59 78 ARG B C 1
ATOM 1602 O O . ARG B 1 79 ? 7.265 4.153 8.364 1.00 82.38 78 ARG B O 1
ATOM 1604 N N . LEU B 1 80 ? 5.854 5.019 6.835 1.00 78.13 79 LEU B N 1
ATOM 1605 C CA . LEU B 1 80 ? 5.113 5.786 7.831 1.00 78.38 79 LEU B CA 1
ATOM 1606 C C . LEU B 1 80 ? 4.167 4.891 8.622 1.00 76.14 79 LEU B C 1
ATOM 1607 O O . LEU B 1 80 ? 4.060 5.019 9.848 1.00 72.70 79 LEU B O 1
ATOM 1612 N N . LEU B 1 81 ? 3.475 3.975 7.937 1.00 76.56 80 LEU B N 1
ATOM 1613 C CA . LEU B 1 81 ? 2.528 3.093 8.612 1.00 73.30 80 LEU B CA 1
ATOM 1614 C C . LEU B 1 81 ? 3.231 2.081 9.507 1.00 72.81 80 LEU B C 1
ATOM 1615 O O . LEU B 1 81 ? 2.647 1.623 10.496 1.00 64.53 80 LEU B O 1
ATOM 1620 N N . ALA B 1 82 ? 4.470 1.720 9.183 1.00 79.25 81 ALA B N 1
ATOM 1621 C CA . ALA B 1 82 ? 5.184 0.712 9.948 1.00 81.80 81 ALA B CA 1
ATOM 1622 C C . ALA B 1 82 ? 5.601 1.263 11.311 1.00 89.78 81 ALA B C 1
ATOM 1623 O O . ALA B 1 82 ? 5.461 2.454 11.607 1.00 88.83 81 ALA B O 1
ATOM 1625 N N . GLY B 1 83 ? 6.123 0.367 12.152 1.00 93.80 82 GLY B N 1
ATOM 1626 C CA . GLY B 1 83 ? 6.599 0.764 13.465 1.00 102.79 82 GLY B CA 1
ATOM 1627 C C . GLY B 1 83 ? 7.798 1.688 13.433 1.00 111.27 82 GLY B C 1
ATOM 1628 O O . GLY B 1 83 ? 8.070 2.365 14.429 1.00 110.84 82 GLY B O 1
ATOM 1629 N N . THR B 1 84 ? 8.522 1.728 12.312 1.00 128.88 83 THR B N 1
ATOM 1630 C CA . THR B 1 84 ? 9.647 2.648 12.187 1.00 120.00 83 THR B CA 1
ATOM 1631 C C . THR B 1 84 ? 9.173 4.095 12.237 1.00 115.21 83 THR B C 1
ATOM 1632 O O . THR B 1 84 ? 9.679 4.900 13.028 1.00 118.83 83 THR B O 1
ATOM 1634 N N . GLY B 1 85 ? 8.192 4.439 11.404 1.00 105.70 84 GLY B N 1
ATOM 1635 C CA . GLY B 1 85 ? 7.647 5.782 11.373 1.00 100.74 84 GLY B CA 1
ATOM 1636 C C . GLY B 1 85 ? 8.687 6.839 11.067 1.00 107.13 84 GLY B C 1
ATOM 1637 O O . GLY B 1 85 ? 8.834 7.809 11.816 1.00 108.39 84 GLY B O 1
ATOM 1638 N N . GLU B 1 86 ? 9.420 6.655 9.974 1.00 109.87 85 GLU B N 1
ATOM 1639 C CA . GLU B 1 86 ? 10.486 7.578 9.590 1.00 115.28 85 GLU B CA 1
ATOM 1640 C C . GLU B 1 86 ? 9.872 8.716 8.786 1.00 115.31 85 GLU B C 1
ATOM 1641 O O . GLU B 1 86 ? 9.529 8.550 7.613 1.00 113.37 85 GLU B O 1
ATOM 1643 N N . ILE B 1 87 ? 9.726 9.875 9.420 1.00 105.79 86 ILE B N 1
ATOM 1644 C CA . ILE B 1 87 ? 9.146 11.043 8.764 1.00 103.58 86 ILE B CA 1
ATOM 1645 C C . ILE B 1 87 ? 10.192 11.638 7.828 1.00 102.16 86 ILE B C 1
ATOM 1646 O O . ILE B 1 87 ? 11.298 11.982 8.270 1.00 102.62 86 ILE B O 1
ATOM 1651 N N . PRO B 1 88 ? 9.898 11.752 6.535 1.00 101.14 87 PRO B N 1
ATOM 1652 C CA . PRO B 1 88 ? 10.876 12.331 5.609 1.00 100.51 87 PRO B CA 1
ATOM 1653 C C . PRO B 1 88 ? 11.053 13.818 5.867 1.00 98.45 87 PRO B C 1
ATOM 1654 O O . PRO B 1 88 ? 10.111 14.520 6.245 1.00 95.90 87 PRO B O 1
ATOM 1658 N N . SER B 1 89 ? 12.278 14.295 5.664 1.00 102.86 88 SER B N 1
ATOM 1659 C CA . SER B 1 89 ? 12.614 15.680 5.962 1.00 105.85 88 SER B CA 1
ATOM 1660 C C . SER B 1 89 ? 12.367 16.626 4.795 1.00 93.98 88 SER B C 1
ATOM 1661 O O . SER B 1 89 ? 12.493 17.843 4.973 1.00 91.25 88 SER B O 1
ATOM 1664 N N . PHE B 1 90 ? 12.021 16.115 3.616 1.00 92.25 89 PHE B N 1
ATOM 1665 C CA . PHE B 1 90 ? 11.788 16.977 2.465 1.00 92.60 89 PHE B CA 1
ATOM 1666 C C . PHE B 1 90 ? 10.321 17.348 2.285 1.00 87.25 89 PHE B C 1
ATOM 1667 O O . PHE B 1 90 ? 9.993 18.072 1.339 1.00 86.27 89 PHE B O 1
ATOM 1675 N N . LEU B 1 91 ? 9.438 16.876 3.160 1.00 86.58 90 LEU B N 1
ATOM 1676 C CA . LEU B 1 91 ? 8.033 17.240 3.081 1.00 80.59 90 LEU B CA 1
ATOM 1677 C C . LEU B 1 91 ? 7.843 18.712 3.447 1.00 79.94 90 LEU B C 1
ATOM 1678 O O . LEU B 1 91 ? 8.742 19.377 3.970 1.00 81.90 90 LEU B O 1
ATOM 1683 N N . SER B 1 92 ? 6.647 19.221 3.162 1.00 74.56 91 SER B N 1
ATOM 1684 C CA . SER B 1 92 ? 6.306 20.576 3.560 1.00 75.19 91 SER B CA 1
ATOM 1685 C C . SER B 1 92 ? 6.141 20.650 5.077 1.00 78.56 91 SER B C 1
ATOM 1686 O O . SER B 1 92 ? 6.120 19.635 5.781 1.00 74.43 91 SER B O 1
ATOM 1689 N N . GLU B 1 93 ? 6.025 21.880 5.584 1.00 89.57 92 GLU B N 1
ATOM 1690 C CA . GLU B 1 93 ? 5.883 22.072 7.024 1.00 85.15 92 GLU B CA 1
ATOM 1691 C C . GLU B 1 93 ? 4.608 21.418 7.542 1.00 76.11 92 GLU B C 1
ATOM 1692 O O . GLU B 1 93 ? 4.629 20.699 8.547 1.00 79.92 92 GLU B O 1
ATOM 1698 N N . ALA B 1 94 ? 3.484 21.650 6.860 1.00 71.18 93 ALA B N 1
ATOM 1699 C CA . ALA B 1 94 ? 2.245 20.990 7.254 1.00 68.12 93 ALA B CA 1
ATOM 1700 C C . ALA B 1 94 ? 2.308 19.489 7.005 1.00 65.90 93 ALA B C 1
ATOM 1701 O O . ALA B 1 94 ? 1.684 18.714 7.738 1.00 64.14 93 ALA B O 1
ATOM 1703 N N . GLY B 1 95 ? 3.057 19.060 5.987 1.00 63.85 94 GLY B N 1
ATOM 1704 C CA . GLY B 1 95 ? 3.168 17.637 5.712 1.00 64.10 94 GLY B CA 1
ATOM 1705 C C . GLY B 1 95 ? 3.919 16.888 6.796 1.00 64.67 94 GLY B C 1
ATOM 1706 O O . GLY B 1 95 ? 3.547 15.768 7.158 1.00 62.46 94 GLY B O 1
ATOM 1707 N N . ARG B 1 96 ? 4.984 17.492 7.329 1.00 63.45 95 ARG B N 1
ATOM 1708 C CA . ARG B 1 96 ? 5.737 16.858 8.407 1.00 66.72 95 ARG B CA 1
ATOM 1709 C C . ARG B 1 96 ? 4.906 16.762 9.682 1.00 60.73 95 ARG B C 1
ATOM 1710 O O . ARG B 1 96 ? 4.930 15.733 10.368 1.00 57.82 95 ARG B O 1
ATOM 1718 N N . VAL B 1 97 ? 4.166 17.822 10.014 1.00 60.63 96 VAL B N 1
ATOM 1719 C CA . VAL B 1 97 ? 3.374 17.822 11.241 1.00 62.07 96 VAL B CA 1
ATOM 1720 C C . VAL B 1 97 ? 2.246 16.802 11.148 1.00 58.96 96 VAL B C 1
ATOM 1721 O O . VAL B 1 97 ? 2.006 16.030 12.085 1.00 59.01 96 VAL B O 1
ATOM 1725 N N . LEU B 1 98 ? 1.541 16.777 10.015 1.00 57.83 97 LEU B N 1
ATOM 1726 C CA . LEU B 1 98 ? 0.438 15.835 9.855 1.00 55.18 97 LEU B CA 1
ATOM 1727 C C . LEU B 1 98 ? 0.930 14.394 9.788 1.00 56.97 97 LEU B C 1
ATOM 1728 O O . LEU B 1 98 ? 0.239 13.484 10.262 1.00 48.55 97 LEU B O 1
ATOM 1733 N N . ALA B 1 99 ? 2.112 14.164 9.212 1.00 55.89 98 ALA B N 1
ATOM 1734 C CA . ALA B 1 99 ? 2.650 12.809 9.156 1.00 57.21 98 ALA B CA 1
ATOM 1735 C C . ALA B 1 99 ? 3.017 12.302 10.544 1.00 58.97 98 ALA B C 1
ATOM 1736 O O . ALA B 1 99 ? 2.759 11.138 10.874 1.00 53.58 98 ALA B O 1
ATOM 1738 N N . GLU B 1 100 ? 3.622 13.158 11.372 1.00 57.71 99 GLU B N 1
ATOM 1739 C CA . GLU B 1 100 ? 3.956 12.751 12.733 1.00 61.97 99 GLU B CA 1
ATOM 1740 C C . GLU B 1 100 ? 2.699 12.529 13.564 1.00 57.29 99 GLU B C 1
ATOM 1741 O O . GLU B 1 100 ? 2.649 11.613 14.393 1.00 55.49 99 GLU B O 1
ATOM 1747 N N . ALA B 1 101 ? 1.673 13.357 13.355 1.00 54.13 100 ALA B N 1
ATOM 1748 C CA . ALA B 1 101 ? 0.409 13.152 14.051 1.00 57.59 100 ALA B CA 1
ATOM 1749 C C . ALA B 1 101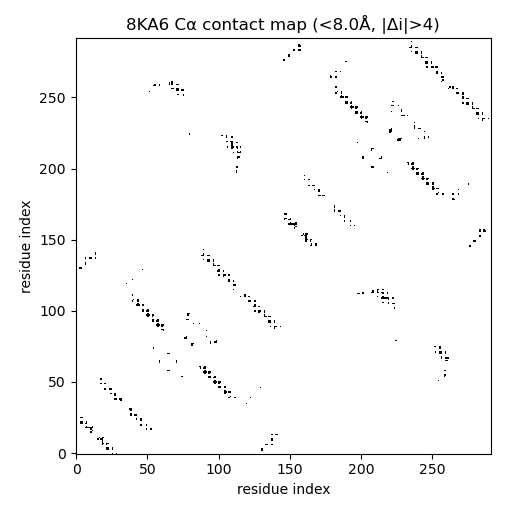 ? -0.258 11.852 13.624 1.00 54.15 100 ALA B C 1
ATOM 1750 O O . ALA B 1 101 ? -0.975 11.232 14.418 1.00 51.65 100 ALA B O 1
ATOM 1752 N N . ALA B 1 102 ? -0.036 11.422 12.379 1.00 52.74 101 ALA B N 1
ATOM 1753 C CA . ALA B 1 102 ? -0.603 10.158 11.923 1.00 49.27 101 ALA B CA 1
ATOM 1754 C C . ALA B 1 102 ? 0.077 8.975 12.599 1.00 49.78 101 ALA B C 1
ATOM 1755 O O . ALA B 1 102 ? -0.585 7.995 12.962 1.00 47.91 101 ALA B O 1
ATOM 1757 N N . VAL B 1 103 ? 1.398 9.050 12.779 1.00 49.62 102 VAL B N 1
ATOM 1758 C CA . VAL B 1 103 ? 2.112 8.004 13.504 1.00 51.22 102 VAL B CA 1
ATOM 1759 C C . VAL B 1 103 ? 1.718 8.009 14.975 1.00 53.57 102 VAL B C 1
ATOM 1760 O O . VAL B 1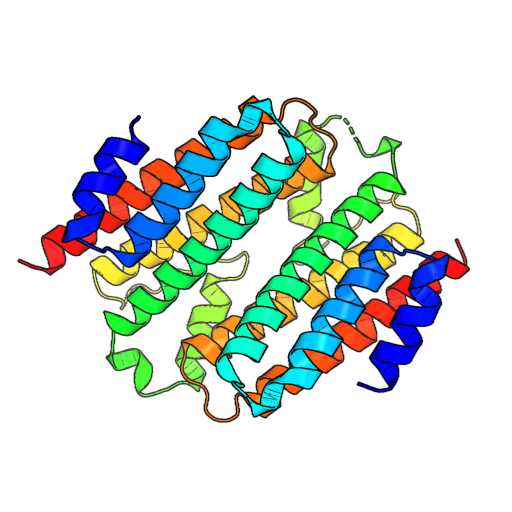 103 ? 1.558 6.950 15.594 1.00 51.30 102 VAL B O 1
ATOM 1764 N N . ALA B 1 104 ? 1.551 9.198 15.559 1.00 55.78 103 ALA B N 1
ATOM 1765 C CA . ALA B 1 104 ? 1.171 9.280 16.966 1.00 51.38 103 ALA B CA 1
ATOM 1766 C C . ALA B 1 104 ? -0.218 8.698 17.196 1.00 47.63 103 ALA B C 1
ATOM 1767 O O . ALA B 1 104 ? -0.459 8.024 18.204 1.00 49.20 103 ALA B O 1
ATOM 1769 N N . MET B 1 105 ? -1.145 8.938 16.265 1.00 51.18 104 MET B N 1
ATOM 1770 C CA . MET B 1 105 ? -2.480 8.361 16.391 1.00 47.29 104 MET B CA 1
ATOM 1771 C C . MET B 1 105 ? -2.444 6.844 16.245 1.00 50.51 104 MET B C 1
ATOM 1772 O O . MET B 1 105 ? -3.118 6.128 16.994 1.00 44.09 104 MET B O 1
ATOM 1777 N N . ARG B 1 106 ? -1.661 6.335 15.289 1.00 48.56 105 ARG B N 1
ATOM 1778 C CA . ARG B 1 106 ? -1.589 4.890 15.087 1.00 49.87 105 ARG B CA 1
ATOM 1779 C C . ARG B 1 106 ? -0.905 4.198 16.258 1.00 48.38 105 ARG B C 1
ATOM 1780 O O . ARG B 1 106 ? -1.356 3.138 16.708 1.00 51.89 105 ARG B O 1
ATOM 1788 N N . GLU B 1 107 ? 0.186 4.779 16.764 1.00 51.00 106 GLU B N 1
ATOM 1789 C CA . GLU B 1 107 ? 0.873 4.185 17.907 1.00 52.57 106 GLU B CA 1
ATOM 1790 C C . GLU B 1 107 ? -0.012 4.195 19.148 1.00 53.48 106 GLU B C 1
ATOM 1791 O O . GLU B 1 107 ? -0.003 3.240 19.934 1.00 54.79 106 GLU B O 1
ATOM 1797 N N . ALA B 1 108 ? -0.788 5.264 19.339 1.00 49.92 107 ALA B N 1
ATOM 1798 C CA . ALA B 1 108 ? -1.717 5.305 20.462 1.00 53.99 107 ALA B CA 1
ATOM 1799 C C . ALA B 1 108 ? -2.892 4.360 20.248 1.00 54.72 107 ALA B C 1
ATOM 1800 O O . ALA B 1 108 ? -3.451 3.837 21.220 1.00 48.48 107 ALA B O 1
ATOM 1802 N N . ALA B 1 109 ? -3.279 4.129 18.991 1.00 50.22 108 ALA B N 1
ATOM 1803 C CA . ALA B 1 109 ? -4.351 3.180 18.710 1.00 53.47 108 ALA B CA 1
ATOM 1804 C C . ALA B 1 109 ? -3.906 1.749 18.982 1.00 51.20 108 ALA B C 1
ATOM 1805 O O . ALA B 1 109 ? -4.666 0.952 19.545 1.00 51.74 108 ALA B O 1
ATOM 1807 N N . ASP B 1 110 ? -2.679 1.401 18.584 1.00 55.27 109 ASP B N 1
ATOM 1808 C CA . ASP B 1 110 ? -2.159 0.067 18.872 1.00 58.53 109 ASP B CA 1
ATOM 1809 C C . ASP B 1 110 ? -1.980 -0.143 20.369 1.00 56.96 109 ASP B C 1
ATOM 1810 O O . ASP B 1 110 ? -2.241 -1.236 20.886 1.00 59.79 109 ASP B O 1
ATOM 1815 N N . ARG B 1 111 ? -1.528 0.891 21.082 1.00 59.85 110 ARG B N 1
ATOM 1816 C CA . ARG B 1 111 ? -1.341 0.772 22.525 1.00 54.33 110 ARG B CA 1
ATOM 1817 C C . ARG B 1 111 ? -2.670 0.518 23.226 1.00 60.89 110 ARG B C 1
ATOM 1818 O O . ARG B 1 111 ? -2.768 -0.350 24.100 1.00 60.39 110 ARG B O 1
ATOM 1820 N N . LEU B 1 112 ? -3.710 1.266 22.847 1.00 61.01 111 LEU B N 1
ATOM 1821 C CA . LEU B 1 112 ? -5.031 1.045 23.425 1.00 63.06 111 LEU B CA 1
ATOM 1822 C C . LEU B 1 112 ? -5.558 -0.343 23.082 1.00 67.33 111 LEU B C 1
ATOM 1823 O O . LEU B 1 112 ? -6.234 -0.978 23.900 1.00 66.69 111 LEU B O 1
ATOM 1828 N N . ARG B 1 113 ? -5.257 -0.831 21.875 1.00 63.97 112 ARG B N 1
ATOM 1829 C CA . ARG B 1 113 ? -5.602 -2.206 21.526 1.00 67.52 112 ARG B CA 1
ATOM 1830 C C . ARG B 1 113 ? -4.861 -3.197 22.415 1.00 70.41 112 ARG B C 1
ATOM 1831 O O . ARG B 1 113 ? -5.439 -4.196 22.860 1.00 76.65 112 ARG B O 1
ATOM 1839 N N . ALA B 1 114 ? -3.582 -2.931 22.695 1.00 69.63 113 ALA B N 1
ATOM 1840 C CA . ALA B 1 114 ? -2.810 -3.831 23.546 1.00 72.52 113 ALA B CA 1
ATOM 1841 C C . ALA B 1 114 ? -3.400 -3.907 24.948 1.00 77.70 113 ALA B C 1
ATOM 1842 O O . ALA B 1 114 ? -3.458 -4.986 25.548 1.00 80.21 113 ALA B O 1
ATOM 1844 N N . GLU B 1 115 ? -3.847 -2.770 25.486 1.00 76.33 114 GLU B N 1
ATOM 1845 C CA . GLU B 1 115 ? -4.488 -2.765 26.797 1.00 84.78 114 GLU B CA 1
ATOM 1846 C C . GLU B 1 115 ? -5.809 -3.521 26.769 1.00 87.03 114 GLU B C 1
ATOM 1847 O O . GLU B 1 115 ? -6.142 -4.241 27.719 1.00 87.30 114 GLU B O 1
ATOM 1853 N N . LEU B 1 116 ? -6.580 -3.357 25.692 1.00 78.56 115 LEU B N 1
ATOM 1854 C CA . LEU B 1 116 ? -7.864 -4.041 25.588 1.00 85.94 115 LEU B CA 1
ATOM 1855 C C . LEU B 1 116 ? -7.676 -5.549 25.472 1.00 91.14 115 LEU B C 1
ATOM 1856 O O . LEU B 1 116 ? -8.398 -6.323 26.111 1.00 90.41 115 LEU B O 1
ATOM 1861 N N . ALA B 1 117 ? -6.706 -5.984 24.664 1.00 97.77 116 ALA B N 1
ATOM 1862 C CA . ALA B 1 117 ? -6.455 -7.410 24.500 1.00 94.53 116 ALA B CA 1
ATOM 1863 C C . ALA B 1 117 ? -5.782 -8.025 25.720 1.00 99.39 116 ALA B C 1
ATOM 1864 O O . ALA B 1 117 ? -5.805 -9.251 25.871 1.00 106.02 116 ALA B O 1
ATOM 1866 N N . ALA B 1 118 ? -5.183 -7.210 26.584 1.00 94.60 117 ALA B N 1
ATOM 1867 C CA . ALA B 1 118 ? -4.522 -7.702 27.784 1.00 97.60 117 ALA B CA 1
ATOM 1868 C C . ALA B 1 118 ? -5.462 -7.804 28.977 1.00 100.09 117 ALA B C 1
ATOM 1869 O O . ALA B 1 118 ? -5.037 -8.259 30.043 1.00 100.02 117 ALA B O 1
ATOM 1871 N N . GLY B 1 119 ? -6.721 -7.405 28.827 1.00 99.74 118 GLY B N 1
ATOM 1872 C CA . GLY B 1 119 ? -7.646 -7.453 29.938 1.00 106.19 118 GLY B CA 1
ATOM 1873 C C . GLY B 1 119 ? -7.293 -6.428 30.991 1.00 110.22 118 GLY B C 1
ATOM 1874 O O . GLY B 1 119 ? -7.250 -6.734 32.186 1.00 111.96 118 GLY B O 1
ATOM 1875 N N . ASN B 1 120 ? -7.026 -5.200 30.545 1.00 106.86 119 ASN B N 1
ATOM 1876 C CA . ASN B 1 120 ? -6.624 -4.145 31.466 1.00 110.47 119 ASN B CA 1
ATOM 1877 C C . ASN B 1 120 ? -7.746 -3.795 32.433 1.00 119.51 119 ASN B C 1
ATOM 1878 O O . ASN B 1 120 ? -7.481 -3.311 33.540 1.00 130.74 119 ASN B O 1
ATOM 1883 N N . GLU B 1 121 ? -9.000 -4.009 32.024 1.00 115.39 120 GLU B N 1
ATOM 1884 C CA . GLU B 1 121 ? -10.188 -3.803 32.852 1.00 120.53 120 GLU B CA 1
ATOM 1885 C C . GLU B 1 121 ? -10.402 -2.334 33.205 1.00 117.07 120 GLU B C 1
ATOM 1886 O O . GLU B 1 121 ? -11.531 -1.919 33.485 1.00 117.29 120 GLU B O 1
ATOM 1888 N N . ASP B 1 122 ? -9.333 -1.544 33.201 1.00 108.60 121 ASP B N 1
ATOM 1889 C CA . ASP B 1 122 ? -9.420 -0.106 33.448 1.00 105.81 121 ASP B CA 1
ATOM 1890 C C . ASP B 1 122 ? -9.429 0.646 32.118 1.00 95.16 121 ASP B C 1
ATOM 1891 O O . ASP B 1 122 ? -8.530 1.424 31.794 1.00 86.23 121 ASP B O 1
ATOM 1896 N N . LEU B 1 123 ? -10.482 0.387 31.337 1.00 93.47 122 LEU B N 1
ATOM 1897 C CA . LEU B 1 123 ? -10.547 0.899 29.972 1.00 88.28 122 LEU B CA 1
ATOM 1898 C C . LEU B 1 123 ? -10.693 2.415 29.933 1.00 82.99 122 LEU B C 1
ATOM 1899 O O . LEU B 1 123 ? -10.215 3.053 28.989 1.00 80.63 122 LEU B O 1
ATOM 1904 N N . SER B 1 124 ? -11.348 3.007 30.935 1.00 81.68 123 SER B N 1
ATOM 1905 C CA . SER B 1 124 ? -11.509 4.457 30.949 1.00 86.48 123 SER B CA 1
ATOM 1906 C C . SER B 1 124 ? -10.165 5.161 31.083 1.00 80.24 123 SER B C 1
ATOM 1907 O O . SER B 1 124 ? -9.924 6.183 30.431 1.00 76.37 123 SER B O 1
ATOM 1910 N N . ALA B 1 125 ? -9.276 4.629 31.925 1.00 78.29 124 ALA B N 1
ATOM 1911 C CA . ALA B 1 125 ? -7.930 5.185 32.021 1.00 74.00 124 ALA B CA 1
ATOM 1912 C C . ALA B 1 125 ? -7.143 4.940 30.739 1.00 72.21 124 ALA B C 1
ATOM 1913 O O . ALA B 1 125 ? -6.400 5.817 30.282 1.00 65.45 124 ALA B O 1
ATOM 1915 N N . ALA B 1 126 ? -7.294 3.756 30.143 1.00 71.49 125 ALA B N 1
ATOM 1916 C CA . ALA B 1 126 ? -6.603 3.470 28.891 1.00 71.99 125 ALA B CA 1
ATOM 1917 C C . ALA B 1 126 ? -7.142 4.332 27.756 1.00 63.99 125 ALA B C 1
ATOM 1918 O O . ALA B 1 126 ? -6.368 4.864 26.951 1.00 60.87 125 ALA B O 1
ATOM 1920 N N . ALA B 1 127 ? -8.468 4.489 27.681 1.00 64.73 126 ALA B N 1
ATOM 1921 C CA . ALA B 1 127 ? -9.056 5.327 26.642 1.00 66.30 126 ALA B CA 1
ATOM 1922 C C . ALA B 1 127 ? -8.703 6.795 26.838 1.00 66.82 126 ALA B C 1
ATOM 1923 O O . ALA B 1 127 ? -8.519 7.519 25.854 1.00 58.89 126 ALA B O 1
ATOM 1925 N N . ASP B 1 128 ? -8.604 7.255 28.089 1.00 64.49 127 ASP B N 1
ATOM 1926 C CA . ASP B 1 128 ? -8.222 8.643 28.329 1.00 67.50 127 ASP B CA 1
ATOM 1927 C C . ASP B 1 128 ? -6.787 8.913 27.899 1.00 60.23 127 ASP B C 1
ATOM 1928 O O . ASP B 1 128 ? -6.460 10.040 27.509 1.00 58.00 127 ASP B O 1
ATOM 1933 N N . GLU B 1 129 ? -5.920 7.900 27.959 1.00 62.77 128 GLU B N 1
ATOM 1934 C CA . GLU B 1 129 ? -4.540 8.086 27.526 1.00 66.16 128 GLU B CA 1
ATOM 1935 C C . GLU B 1 129 ? -4.457 8.204 26.011 1.00 64.43 128 GLU B C 1
ATOM 1936 O O . GLU B 1 129 ? -3.777 9.091 25.483 1.00 58.96 128 GLU B O 1
ATOM 1942 N N . ALA B 1 130 ? -5.139 7.308 25.292 1.00 61.26 129 ALA B N 1
ATOM 1943 C CA . ALA B 1 130 ? -5.209 7.432 23.842 1.00 60.34 129 ALA B CA 1
ATOM 1944 C C . ALA B 1 130 ? -5.953 8.696 23.433 1.00 55.82 129 ALA B C 1
ATOM 1945 O O . ALA B 1 130 ? -5.657 9.282 22.386 1.00 56.40 129 ALA B O 1
ATOM 1947 N N . LEU B 1 131 ? -6.917 9.131 24.247 1.00 57.79 130 LEU B N 1
ATOM 1948 C CA . LEU B 1 131 ? -7.630 10.371 23.963 1.00 56.52 130 LEU B CA 1
ATOM 1949 C C . LEU B 1 131 ? -6.702 11.575 24.065 1.00 56.65 130 LEU B C 1
ATOM 1950 O O . LEU B 1 131 ? -6.806 12.515 23.270 1.00 49.12 130 LEU B O 1
ATOM 1955 N N . ALA B 1 132 ? -5.787 11.562 25.039 1.00 48.45 131 ALA B N 1
ATOM 1956 C CA . ALA B 1 132 ? -4.862 12.679 25.202 1.00 51.23 131 ALA B CA 1
ATOM 1957 C C . ALA B 1 132 ? -3.935 12.810 24.001 1.00 51.86 131 ALA B C 1
ATOM 1958 O O . ALA B 1 132 ? -3.610 13.925 23.576 1.00 51.42 131 ALA B O 1
ATOM 1960 N N . VAL B 1 133 ? -3.497 11.681 23.440 1.00 51.66 132 VAL B N 1
ATOM 1961 C CA . VAL B 1 133 ? -2.666 11.728 22.242 1.00 52.14 132 VAL B CA 1
ATOM 1962 C C . VAL B 1 133 ? -3.481 12.213 21.050 1.00 53.09 132 VAL B C 1
ATOM 1963 O O . VAL B 1 133 ? -2.986 12.973 20.208 1.00 52.43 132 VAL B O 1
ATOM 1967 N N . PHE B 1 134 ? -4.746 11.794 20.967 1.00 54.45 133 PHE B N 1
ATOM 1968 C CA . PHE B 1 134 ? -5.591 12.190 19.844 1.00 49.50 133 PHE B CA 1
ATOM 1969 C C . PHE B 1 134 ? -5.875 13.686 19.862 1.00 51.82 133 PHE B C 1
ATOM 1970 O O . PHE B 1 134 ? -5.811 14.346 18.819 1.00 45.77 133 PHE B O 1
ATOM 1978 N N . VAL B 1 135 ? -6.188 14.240 21.035 1.00 49.45 134 VAL B N 1
ATOM 1979 C CA . VAL B 1 135 ? -6.501 15.663 21.120 1.00 51.81 134 VAL B CA 1
ATOM 1980 C C . VAL B 1 135 ? -5.283 16.500 20.749 1.00 53.42 134 VAL B C 1
ATOM 1981 O O . VAL B 1 135 ? -5.378 17.443 19.954 1.00 52.93 134 VAL B O 1
ATOM 1985 N N . GLU B 1 136 ? -4.115 16.156 21.298 1.00 54.92 135 GLU B N 1
ATOM 1986 C CA . GLU B 1 136 ? -2.909 16.924 21.008 1.00 55.93 135 GLU B CA 1
ATOM 1987 C C . GLU B 1 136 ? -2.487 16.789 19.551 1.00 56.72 135 GLU B C 1
ATOM 1988 O O . GLU B 1 136 ? -1.949 17.741 18.975 1.00 55.26 135 GLU B O 1
ATOM 1994 N N . ALA B 1 137 ? -2.715 15.627 18.939 1.00 50.16 136 ALA B N 1
ATOM 1995 C CA . ALA B 1 137 ? -2.383 15.479 17.527 1.00 55.83 136 ALA B CA 1
ATOM 1996 C C . ALA B 1 137 ? -3.333 16.289 16.655 1.00 53.07 136 ALA B C 1
ATOM 1997 O O . ALA B 1 137 ? -2.913 16.882 15.656 1.00 51.99 136 ALA B O 1
ATOM 1999 N N . VAL B 1 138 ? -4.616 16.330 17.023 1.00 54.94 137 VAL B N 1
ATOM 2000 C CA . VAL B 1 138 ? -5.589 17.098 16.252 1.00 52.82 137 VAL B CA 1
ATOM 2001 C C . VAL B 1 138 ? -5.284 18.589 16.333 1.00 56.12 137 VAL B C 1
ATOM 2002 O O . VAL B 1 138 ? -5.434 19.320 15.346 1.00 52.59 137 VAL B O 1
ATOM 2006 N N . ARG B 1 139 ? -4.838 19.064 17.500 1.00 52.65 138 ARG B N 1
ATOM 2007 C CA . ARG B 1 139 ? -4.506 20.480 17.642 1.00 58.56 138 ARG B CA 1
ATOM 2008 C C . ARG B 1 139 ? -3.327 20.863 16.755 1.00 54.70 138 ARG B C 1
ATOM 2009 O O . ARG B 1 139 ? -3.339 21.924 16.118 1.00 57.54 138 ARG B O 1
ATOM 2017 N N . ARG B 1 140 ? -2.294 20.017 16.711 1.00 48.00 139 ARG B N 1
ATOM 2018 C CA . ARG B 1 140 ? -1.144 20.294 15.857 1.00 54.52 139 ARG B CA 1
ATOM 2019 C C . ARG B 1 140 ? -1.528 20.288 14.382 1.00 53.81 139 ARG B C 1
ATOM 2020 O O . ARG B 1 140 ? -0.973 21.063 13.595 1.00 55.37 139 ARG B O 1
ATOM 2028 N N . VAL B 1 141 ? -2.478 19.438 13.992 1.00 50.79 140 VAL B N 1
ATOM 2029 C CA . VAL B 1 141 ? -2.909 19.396 12.599 1.00 57.55 140 VAL B CA 1
ATOM 2030 C C . VAL B 1 141 ? -3.726 20.637 12.257 1.00 59.48 140 VAL B C 1
ATOM 2031 O O . VAL B 1 141 ? -3.509 21.276 11.221 1.00 56.91 140 VAL B O 1
ATOM 2035 N N . ALA B 1 142 ? -4.671 21.003 13.129 1.00 54.82 141 ALA B N 1
ATOM 2036 C CA . ALA B 1 142 ? -5.507 22.170 12.867 1.00 58.65 141 ALA B CA 1
ATOM 2037 C C . ALA B 1 142 ? -4.677 23.445 12.801 1.00 63.94 141 ALA B C 1
ATOM 2038 O O . ALA B 1 142 ? -4.935 24.320 11.966 1.00 65.57 141 ALA B O 1
ATOM 2040 N N . ALA B 1 143 ? -3.673 23.568 13.671 1.00 63.32 142 ALA B N 1
ATOM 2041 C CA . ALA B 1 143 ? -2.824 24.754 13.646 1.00 63.84 142 ALA B CA 1
ATOM 2042 C C . ALA B 1 143 ? -1.960 24.789 12.392 1.00 68.90 142 ALA B C 1
ATOM 2043 O O . ALA B 1 143 ? -1.825 25.841 11.756 1.00 70.33 142 ALA B O 1
ATOM 2045 N N . ALA B 1 144 ? -1.375 23.648 12.017 1.00 64.22 143 ALA B N 1
ATOM 2046 C CA . ALA B 1 144 ? -0.505 23.610 10.846 1.00 66.76 143 ALA B CA 1
ATOM 2047 C C . ALA B 1 144 ? -1.263 23.979 9.577 1.00 70.14 143 ALA B C 1
ATOM 2048 O O . ALA B 1 144 ? -0.751 24.725 8.735 1.00 72.34 143 ALA B O 1
ATOM 2050 N N . LEU B 1 145 ? -2.487 23.468 9.423 1.00 68.50 144 LEU B N 1
ATOM 2051 C CA . LEU B 1 145 ? -3.281 23.813 8.248 1.00 70.52 144 LEU B CA 1
ATOM 2052 C C . LEU B 1 145 ? -3.743 25.263 8.289 1.00 74.43 144 LEU B C 1
ATOM 2053 O O . LEU B 1 145 ? -3.981 25.865 7.236 1.00 81.63 144 LEU B O 1
ATOM 2058 N N . LEU B 1 146 ? -3.880 25.836 9.487 1.00 72.88 145 LEU B N 1
ATOM 2059 C CA . LEU B 1 146 ? -4.256 27.242 9.592 1.00 77.53 145 LEU B CA 1
ATOM 2060 C C . LEU B 1 146 ? -3.125 28.151 9.131 1.00 80.16 145 LEU B C 1
ATOM 2061 O O . LEU B 1 146 ? -3.364 29.148 8.439 1.00 85.06 145 LEU B O 1
ATOM 2066 N N . GLU B 1 147 ? -1.885 27.826 9.504 1.00 78.78 146 GLU B N 1
ATOM 2067 C CA . GLU B 1 147 ? -0.749 28.616 9.041 1.00 84.35 146 GLU B CA 1
ATOM 2068 C C . GLU B 1 147 ? -0.483 28.397 7.557 1.00 87.50 146 GLU B C 1
ATOM 2069 O O . GLU B 1 147 ? -0.027 29.317 6.869 1.00 90.80 146 GLU B O 1
ATOM 2075 N N . HIS B 1 148 ? -0.759 27.193 7.049 1.00 86.65 147 HIS B N 1
ATOM 2076 C CA . HIS B 1 148 ? -0.527 26.913 5.636 1.00 88.95 147 HIS B CA 1
ATOM 2077 C C . HIS B 1 148 ? -1.449 27.740 4.749 1.00 90.98 147 HIS B C 1
ATOM 2078 O O . HIS B 1 148 ? -1.044 28.191 3.671 1.00 93.19 147 HIS B O 1
ATOM 2085 N N . HIS B 1 149 ? -2.688 27.957 5.189 1.00 91.39 148 HIS B N 1
ATOM 2086 C CA . HIS B 1 149 ? -3.674 28.726 4.441 1.00 91.71 148 HIS B CA 1
ATOM 2087 C C . HIS B 1 149 ? -3.456 30.236 4.541 1.00 90.21 148 HIS B C 1
ATOM 2088 O O . HIS B 1 149 ? -4.366 31.003 4.206 1.00 90.05 148 HIS B O 1
ATOM 2095 N N . HIS B 1 150 ? -2.282 30.677 4.983 1.00 91.85 149 HIS B N 1
ATOM 2096 C CA . HIS B 1 150 ? -1.988 32.102 5.095 1.00 88.83 149 HIS B CA 1
ATOM 2097 C C . HIS B 1 150 ? -0.614 32.431 4.517 1.00 91.72 149 HIS B C 1
ATOM 2098 O O . HIS B 1 150 ? 0.398 31.867 4.935 1.00 94.40 149 HIS B O 1
#

Nearest PDB structures (foldseek):
  8ka6-assembly1_A  TM=1.007E+00  e=1.607E-17  synthetic construct
  8ka6-assembly1_B  TM=9.696E-01  e=2.201E-15  synthetic construct
  8tn1-assembly1_B  TM=5.486E-01  e=3.994E+00  synthetic construct
  7jh6-assembly4_D  TM=3.592E-01  e=8.416E+00  synthetic construct
  8ka6-assembly1_B  TM=1.007E+00  e=1.599E-18  synthetic construct

Solvent-accessible surface area: 13625 Å² total; per-residue (Å²): 103,78,90,1,91,123,4,9,71,62,0,63,160,39,10,76,104,0,2,58,17,0,99,56,0,24,127,27,41,80,38,75,114,96,67,84,115,51,14,11,64,14,7,2,50,1,0,9,73,0,1,6,36,0,3,70,33,6,7,95,39,12,91,110,36,91,84,65,84,68,4,24,75,64,5,61,65,41,25,59,112,152,56,35,111,85,17,35,129,4,0,87,36,0,11,90,0,0,16,24,0,21,105,13,0,10,122,4,32,1,34,29,17,2,50,44,93,98,36,65,45,12,4,73,109,4,23,61,52,0,15,90,0,0,115,84,0,10,51,15,22,119,154,138,140,99,10,51,122,17,11,145,97,0,74,89,17,14,78,86,0,3,100,8,0,100,66,0,39,158,47,53,138,38,54,107,93,68,62,45,50,10,5,86,20,7,2,39,7,0,8,93,0,0,13,28,0,9,91,30,9,5,103,29,15,94,86,24,102,131,71,45,70,58,4,6,62,44,5,41,38,12,7,46,68,86,12,63,46,16,95,134,16,42,134,6,0,105,46,0,2,74,0,0,11,15,0,10,100,11,0,40,52,4,23,4,35,31,4,2,48,35,96,82,29,54,58,14,8,75,115,4,26,52,49,0,8,89,0,0,88,92,0,8,61,16,0,96,134,97,117,120